Protein AF-A0A7S4AZV9-F1 (afdb_monomer_lite)

Structure (mmCIF, N/CA/C/O backbone):
data_AF-A0A7S4AZV9-F1
#
_entry.id   AF-A0A7S4AZV9-F1
#
loop_
_atom_site.group_PDB
_atom_site.id
_atom_site.type_symbol
_atom_site.label_atom_id
_atom_site.label_alt_id
_atom_site.label_comp_id
_atom_site.label_asym_id
_atom_site.label_entity_id
_atom_site.label_seq_id
_atom_site.pdbx_PDB_ins_code
_atom_site.Cartn_x
_atom_site.Cartn_y
_atom_site.Cartn_z
_atom_site.occupancy
_atom_site.B_iso_or_equiv
_atom_site.auth_seq_id
_atom_site.auth_comp_id
_atom_site.auth_asym_id
_atom_site.auth_atom_id
_atom_site.pdbx_PDB_model_num
ATOM 1 N N . MET A 1 1 ? -35.534 11.916 10.649 1.00 35.06 1 MET A N 1
ATOM 2 C CA . MET A 1 1 ? -34.811 11.454 11.854 1.00 35.06 1 MET A CA 1
ATOM 3 C C . MET A 1 1 ? -33.369 11.163 11.466 1.00 35.06 1 MET A C 1
ATOM 5 O O . MET A 1 1 ? -33.134 10.220 10.727 1.00 35.06 1 MET A O 1
ATOM 9 N N . ARG A 1 2 ? -32.420 12.017 11.867 1.00 33.84 2 ARG A N 1
ATOM 10 C CA . ARG A 1 2 ? -30.982 11.768 11.693 1.00 33.84 2 ARG A CA 1
ATOM 11 C C . ARG A 1 2 ? -30.466 11.179 13.001 1.00 33.84 2 ARG A C 1
ATOM 13 O O . ARG A 1 2 ? -30.483 11.853 14.025 1.00 33.84 2 ARG A O 1
ATOM 20 N N . ILE A 1 3 ? -30.095 9.908 12.959 1.00 38.94 3 ILE A N 1
ATOM 21 C CA . ILE A 1 3 ? -29.441 9.186 14.050 1.00 38.94 3 ILE A CA 1
ATOM 22 C C . ILE A 1 3 ? -28.086 9.856 14.299 1.00 38.94 3 ILE A C 1
ATOM 24 O O . ILE A 1 3 ? -27.176 9.764 13.479 1.00 38.94 3 ILE A O 1
ATOM 28 N N . PHE A 1 4 ? -27.981 10.596 15.403 1.00 36.72 4 PHE A N 1
ATOM 29 C CA . PHE A 1 4 ? -26.709 11.096 15.911 1.00 36.72 4 PHE A CA 1
ATOM 30 C C . PHE A 1 4 ? -25.884 9.890 16.368 1.00 36.72 4 PHE A C 1
ATOM 32 O O . PHE A 1 4 ? -26.114 9.347 17.446 1.00 36.72 4 PHE A O 1
ATOM 39 N N . GLY A 1 5 ? -24.940 9.462 15.529 1.00 39.56 5 GLY A N 1
ATOM 40 C CA . GLY A 1 5 ? -23.873 8.559 15.941 1.00 39.56 5 GLY A CA 1
ATOM 41 C C . GLY A 1 5 ? -23.083 9.209 17.074 1.00 39.56 5 GLY A C 1
ATOM 42 O O . GLY A 1 5 ? -22.584 10.328 16.938 1.00 39.56 5 GLY A O 1
ATOM 43 N N . SER A 1 6 ? -23.044 8.530 18.215 1.00 42.12 6 SER A N 1
ATOM 44 C CA . SER A 1 6 ? -22.324 8.913 19.424 1.00 42.12 6 SER A CA 1
ATOM 45 C C . SER A 1 6 ? -20.913 9.411 19.099 1.00 42.12 6 SER A C 1
ATOM 47 O O . SER A 1 6 ? -20.117 8.678 18.519 1.00 42.12 6 SER A O 1
ATOM 49 N N . ARG A 1 7 ? -20.588 10.654 19.485 1.00 50.16 7 ARG A N 1
ATOM 50 C CA . ARG A 1 7 ? -19.220 11.188 19.382 1.00 50.16 7 ARG A CA 1
ATOM 51 C C . ARG A 1 7 ? -18.263 10.257 20.146 1.00 50.16 7 ARG A C 1
ATOM 53 O O . ARG A 1 7 ? -18.484 10.052 21.344 1.00 50.16 7 ARG A O 1
ATOM 60 N N . PRO A 1 8 ? -17.214 9.707 19.511 1.00 48.25 8 PRO A N 1
ATOM 61 C CA . PRO A 1 8 ? -16.267 8.851 20.207 1.00 48.25 8 PRO A CA 1
ATOM 62 C C . PRO A 1 8 ? -15.497 9.678 21.244 1.00 48.25 8 PRO A C 1
ATOM 64 O O . PRO A 1 8 ? -15.148 10.837 21.003 1.00 48.25 8 PRO A O 1
ATOM 67 N N . ARG A 1 9 ? -15.251 9.093 22.424 1.00 50.94 9 ARG A N 1
ATOM 68 C CA . ARG A 1 9 ? -14.457 9.703 23.505 1.00 50.94 9 ARG A CA 1
ATOM 69 C C . ARG A 1 9 ? -12.974 9.733 23.108 1.00 50.94 9 ARG A C 1
ATOM 71 O O . ARG A 1 9 ? -12.190 8.907 23.561 1.00 50.94 9 ARG A O 1
ATOM 78 N N . GLY A 1 10 ? -12.603 10.667 22.238 1.00 49.78 10 GLY A N 1
ATOM 79 C CA . GLY A 1 10 ? -11.219 11.069 21.989 1.00 49.78 10 GLY A CA 1
ATOM 80 C C . GLY A 1 10 ? -10.798 12.197 22.934 1.00 49.78 10 GLY A C 1
ATOM 81 O O . GLY A 1 10 ? -11.645 12.925 23.453 1.00 49.78 10 GLY A O 1
ATOM 82 N N . VAL A 1 11 ? -9.490 12.341 23.163 1.00 52.97 11 VAL A N 1
ATOM 83 C CA . VAL A 1 11 ? -8.903 13.517 23.833 1.00 52.97 11 VAL A CA 1
ATOM 84 C C . VAL A 1 11 ? -9.510 14.814 23.258 1.00 52.97 11 VAL A C 1
ATOM 86 O O . VAL A 1 11 ? -9.583 14.936 22.031 1.00 52.97 11 VAL A O 1
ATOM 89 N N . PRO A 1 12 ? -9.974 15.765 24.098 1.00 48.34 12 PRO A N 1
ATOM 90 C CA . PRO A 1 12 ? -10.678 16.955 23.622 1.00 48.34 12 PRO A CA 1
ATOM 91 C C . PRO A 1 12 ? -9.850 17.713 22.575 1.00 48.34 12 PRO A C 1
ATOM 93 O O . PRO A 1 12 ? -8.721 18.107 22.847 1.00 48.34 12 PRO A O 1
ATOM 96 N N . GLY A 1 13 ? -10.410 17.903 21.376 1.00 63.25 13 GLY A N 1
ATOM 97 C CA . GLY A 1 13 ? -9.804 18.698 20.299 1.00 63.25 13 GLY A CA 1
ATOM 98 C C . GLY A 1 13 ? -9.038 17.922 19.220 1.00 63.25 13 GLY A C 1
ATOM 99 O O . GLY A 1 13 ? -8.699 18.521 18.204 1.00 63.25 13 GLY A O 1
ATOM 100 N N . VAL A 1 14 ? -8.806 16.612 19.371 1.00 68.81 14 VAL A N 1
ATOM 101 C CA . VAL A 1 14 ? -8.100 15.812 18.351 1.00 68.81 14 VAL A CA 1
ATOM 102 C C . VAL A 1 14 ? -9.102 15.012 17.502 1.00 68.81 14 VAL A C 1
ATOM 104 O O . VAL A 1 14 ? -9.877 14.236 18.066 1.00 68.81 14 VAL A O 1
ATOM 107 N N . PRO A 1 15 ? -9.101 15.143 16.160 1.00 77.88 15 PRO A N 1
ATOM 108 C CA . PRO A 1 15 ? -9.961 14.341 15.290 1.00 77.88 15 PRO A CA 1
ATOM 109 C C . PRO A 1 15 ? -9.707 12.838 15.472 1.00 77.88 15 PRO A C 1
ATOM 111 O O . PRO A 1 15 ? -8.556 12.410 15.550 1.00 77.88 15 PRO A O 1
ATOM 114 N N . ALA A 1 16 ? -10.759 12.012 15.475 1.00 83.31 16 ALA A N 1
ATOM 115 C CA . ALA A 1 16 ? -10.626 10.553 15.609 1.00 83.31 16 ALA A CA 1
ATOM 116 C C . ALA A 1 16 ? -9.698 9.941 14.538 1.00 83.31 16 ALA A C 1
ATOM 118 O O . ALA A 1 16 ? -8.915 9.039 14.833 1.00 83.31 16 ALA A O 1
ATOM 119 N N . GLY A 1 17 ? -9.708 10.499 13.324 1.00 84.75 17 GLY A N 1
ATOM 120 C CA . GLY A 1 17 ? -8.789 10.108 12.255 1.00 84.75 17 GLY A CA 1
ATOM 121 C C . GLY A 1 17 ? -7.312 10.399 12.560 1.00 84.75 17 GLY A C 1
ATOM 122 O O . GLY A 1 17 ? -6.449 9.595 12.225 1.00 84.75 17 GLY A O 1
ATOM 123 N N . HIS A 1 18 ? -7.004 11.466 13.305 1.00 88.50 18 HIS A N 1
ATOM 124 C CA . HIS A 1 18 ? -5.636 11.753 13.752 1.00 88.50 18 HIS A CA 1
ATOM 125 C C . HIS A 1 18 ? -5.142 10.726 14.789 1.00 88.50 18 HIS A C 1
ATOM 127 O O . HIS A 1 18 ? -3.967 10.351 14.803 1.00 88.50 18 HIS A O 1
ATOM 133 N N . LEU A 1 19 ? -6.033 10.222 15.652 1.00 90.25 19 LEU A N 1
ATOM 134 C CA . LEU A 1 19 ? -5.708 9.134 16.584 1.00 90.25 19 LEU A CA 1
ATOM 135 C C . LEU A 1 19 ? -5.442 7.822 15.838 1.00 90.25 19 LEU A C 1
ATOM 137 O O . LEU A 1 19 ? -4.455 7.143 16.133 1.00 90.25 19 LEU A O 1
ATOM 141 N N . LEU A 1 20 ? -6.273 7.510 14.837 1.00 92.62 20 LEU A N 1
ATOM 142 C CA . LEU A 1 20 ? -6.084 6.361 13.955 1.00 92.62 20 LEU A CA 1
ATOM 143 C C . LEU A 1 20 ? -4.747 6.439 13.208 1.00 92.62 20 LEU A C 1
ATOM 145 O O . LEU A 1 20 ? -3.975 5.480 13.238 1.00 92.62 20 LEU A O 1
ATOM 149 N N . TYR A 1 21 ? -4.431 7.596 12.623 1.00 92.56 21 TYR A N 1
ATOM 150 C CA . TYR A 1 21 ? -3.158 7.851 11.951 1.00 92.56 21 TYR A CA 1
ATOM 151 C C . TYR A 1 21 ? -1.962 7.609 12.879 1.00 92.56 21 TYR A C 1
ATOM 153 O O . TYR A 1 21 ? -1.040 6.877 12.528 1.00 92.56 21 TYR A O 1
ATOM 161 N N . ASN A 1 22 ? -1.984 8.155 14.098 1.00 92.31 22 ASN A N 1
ATOM 162 C CA . ASN A 1 22 ? -0.895 7.972 15.061 1.00 92.31 22 ASN A CA 1
ATOM 163 C C . ASN A 1 22 ? -0.749 6.520 15.541 1.00 92.31 22 ASN A C 1
ATOM 165 O O . ASN A 1 22 ? 0.365 6.065 15.812 1.00 92.31 22 ASN A O 1
ATOM 169 N N . ALA A 1 23 ? -1.855 5.784 15.672 1.00 93.44 23 ALA A N 1
ATOM 170 C CA . ALA A 1 23 ? -1.816 4.361 15.997 1.00 93.44 23 ALA A CA 1
ATOM 171 C C . ALA A 1 23 ? -1.228 3.539 14.844 1.00 93.44 23 ALA A C 1
ATOM 173 O O . ALA A 1 23 ? -0.370 2.684 15.087 1.00 93.44 23 ALA A O 1
ATOM 174 N N . ALA A 1 24 ? -1.622 3.849 13.605 1.00 93.56 24 ALA A N 1
ATOM 175 C CA . ALA A 1 24 ? -1.088 3.223 12.402 1.00 93.56 24 ALA A CA 1
ATOM 176 C C . ALA A 1 24 ? 0.409 3.516 12.228 1.00 93.56 24 ALA A C 1
ATOM 178 O O . ALA A 1 24 ? 1.204 2.604 12.009 1.00 93.56 24 ALA A O 1
ATOM 179 N N . ALA A 1 25 ? 0.823 4.764 12.463 1.00 93.12 25 ALA A N 1
ATOM 180 C CA . ALA A 1 25 ? 2.220 5.183 12.440 1.00 93.12 25 ALA A CA 1
ATOM 181 C C . ALA A 1 25 ? 3.092 4.445 13.471 1.00 93.12 25 ALA A C 1
ATOM 183 O O . ALA A 1 25 ? 4.296 4.307 13.284 1.00 93.12 25 ALA A O 1
ATOM 184 N N . ARG A 1 26 ? 2.504 3.953 14.563 1.00 92.81 26 ARG A N 1
ATOM 185 C CA . ARG A 1 26 ? 3.214 3.189 15.600 1.00 92.81 26 ARG A CA 1
ATOM 186 C C . ARG A 1 26 ? 3.064 1.673 15.451 1.00 92.81 26 ARG A C 1
ATOM 188 O O . ARG A 1 26 ? 3.511 0.955 16.341 1.00 92.81 26 ARG A O 1
ATOM 195 N N . GLY A 1 27 ? 2.397 1.186 14.403 1.00 92.00 27 GLY A N 1
ATOM 196 C CA . GLY A 1 27 ? 2.146 -0.246 14.210 1.00 92.00 27 GLY A CA 1
ATOM 197 C C . GLY A 1 27 ? 1.219 -0.867 15.267 1.00 92.00 27 GLY A C 1
ATOM 198 O O . GLY A 1 27 ? 1.226 -2.080 15.469 1.00 92.00 27 GLY A O 1
ATOM 199 N N . ARG A 1 28 ? 0.431 -0.061 15.995 1.00 94.12 28 ARG A N 1
ATOM 200 C CA . ARG A 1 28 ? -0.384 -0.530 17.130 1.00 94.12 28 ARG A CA 1
ATOM 201 C C . ARG A 1 28 ? -1.726 -1.090 16.659 1.00 94.12 28 ARG A C 1
ATOM 203 O O . ARG A 1 28 ? -2.760 -0.450 16.838 1.00 94.12 28 ARG A O 1
ATOM 210 N N . ALA A 1 29 ? -1.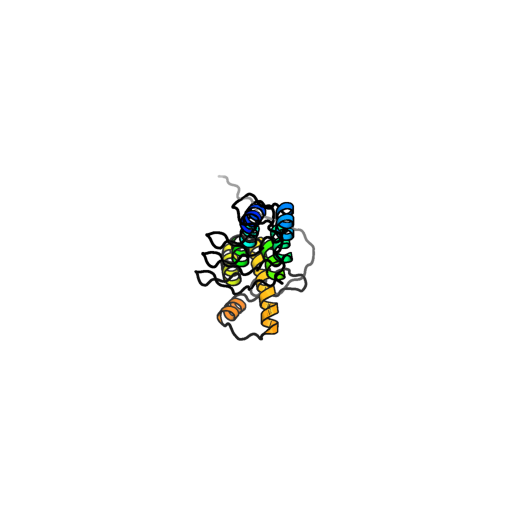708 -2.303 16.110 1.00 93.31 29 ALA A N 1
ATOM 211 C CA . ALA A 1 29 ? -2.880 -2.994 15.559 1.00 93.31 29 ALA A CA 1
ATOM 212 C C . ALA A 1 29 ? -4.114 -2.982 16.489 1.00 93.31 29 ALA A C 1
ATOM 214 O O . ALA A 1 29 ? -5.209 -2.644 16.051 1.00 93.31 29 ALA A O 1
ATOM 215 N N . ALA A 1 30 ? -3.942 -3.242 17.792 1.00 93.50 30 ALA A N 1
ATOM 216 C CA . ALA A 1 30 ? -5.052 -3.218 18.752 1.00 93.50 30 ALA A CA 1
ATOM 217 C C . ALA A 1 30 ? -5.707 -1.826 18.896 1.00 93.50 30 ALA A C 1
ATOM 219 O O . ALA A 1 30 ? -6.929 -1.716 19.006 1.00 93.50 30 ALA A O 1
ATOM 220 N N . GLN A 1 31 ? -4.908 -0.751 18.866 1.00 93.06 31 GLN A N 1
ATOM 221 C CA . GLN A 1 31 ? -5.427 0.622 18.928 1.00 93.06 31 GLN A CA 1
ATOM 222 C C . GLN A 1 31 ? -6.117 1.003 17.619 1.00 93.06 31 GLN A C 1
ATOM 224 O O . GLN A 1 31 ? -7.187 1.599 17.655 1.00 93.06 31 GLN A O 1
ATOM 229 N N . VAL A 1 32 ? -5.546 0.599 16.481 1.00 93.44 32 VAL A N 1
ATOM 230 C CA . VAL A 1 32 ? -6.151 0.775 15.154 1.00 93.44 32 VAL A CA 1
ATOM 231 C C . VAL A 1 32 ? -7.531 0.119 15.104 1.00 93.44 32 VAL A C 1
ATOM 233 O O . VAL A 1 32 ? -8.508 0.804 14.818 1.00 93.44 32 VAL A O 1
ATOM 236 N N . ALA A 1 33 ? -7.639 -1.157 15.488 1.00 92.94 33 ALA A N 1
ATOM 237 C CA . ALA A 1 33 ? -8.913 -1.874 15.540 1.00 92.94 33 ALA A CA 1
ATOM 238 C C . ALA A 1 33 ? -9.931 -1.188 16.467 1.00 92.94 33 ALA A C 1
ATOM 240 O O . ALA A 1 33 ? -11.097 -1.031 16.112 1.00 92.94 33 ALA A O 1
ATOM 241 N N . THR A 1 34 ? -9.479 -0.714 17.632 1.00 93.38 34 THR A N 1
ATOM 242 C CA . THR A 1 34 ? -10.336 0.011 18.580 1.00 93.38 34 THR A CA 1
ATOM 243 C C . THR A 1 34 ? -10.870 1.314 17.981 1.00 93.38 34 THR A C 1
ATOM 245 O O . THR A 1 34 ? -12.055 1.606 18.115 1.00 93.38 34 THR A O 1
ATOM 248 N N . TYR A 1 35 ? -10.024 2.106 17.317 1.00 92.19 35 TYR A N 1
ATOM 249 C CA . TYR A 1 35 ? -10.441 3.379 16.727 1.00 92.19 35 TYR A CA 1
ATOM 250 C C . TYR A 1 35 ? -11.358 3.185 15.517 1.00 92.19 35 TYR A C 1
ATOM 252 O O . TYR A 1 35 ? -12.347 3.906 15.399 1.00 92.19 35 TYR A O 1
ATOM 260 N N . LEU A 1 36 ? -11.100 2.180 14.678 1.00 92.06 36 LEU A N 1
ATOM 261 C CA . LEU A 1 36 ? -11.994 1.807 13.576 1.00 92.06 36 LEU A CA 1
ATOM 262 C C . LEU A 1 36 ? -13.371 1.371 14.099 1.00 92.06 36 LEU A C 1
ATOM 264 O O . LEU A 1 36 ? -14.390 1.876 13.637 1.00 92.06 36 LEU A O 1
ATOM 268 N N . ALA A 1 37 ? -13.415 0.538 15.146 1.00 91.44 37 ALA A N 1
ATOM 269 C CA . ALA A 1 37 ? -14.667 0.133 15.794 1.00 91.44 37 ALA A CA 1
ATOM 270 C C . ALA A 1 37 ? -15.431 1.310 16.435 1.00 91.44 37 ALA A C 1
ATOM 272 O O . ALA A 1 37 ? -16.650 1.262 16.581 1.00 91.44 37 ALA A O 1
ATOM 273 N N . GLN A 1 38 ? -14.727 2.382 16.806 1.00 90.12 38 GLN A N 1
ATOM 274 C CA . GLN A 1 38 ? -15.317 3.628 17.307 1.00 90.12 38 GLN A CA 1
ATOM 275 C C . GLN A 1 38 ? -15.786 4.578 16.190 1.00 90.12 38 GLN A C 1
ATOM 277 O O . GLN A 1 38 ? -16.233 5.687 16.488 1.00 90.12 38 GLN A O 1
ATOM 282 N N . GLY A 1 39 ? -15.695 4.168 14.921 1.00 87.69 39 GLY A N 1
ATOM 283 C CA . GLY A 1 39 ? -16.107 4.968 13.770 1.00 87.69 39 GLY A CA 1
ATOM 284 C C . GLY A 1 39 ? -15.074 6.007 13.334 1.00 87.69 39 GLY A C 1
ATOM 285 O O . GLY A 1 39 ? -15.447 7.022 12.746 1.00 87.69 39 GLY A O 1
ATOM 286 N N . ALA A 1 40 ? -13.787 5.806 13.642 1.00 91.31 40 ALA A N 1
ATOM 287 C CA . ALA A 1 40 ? -12.735 6.608 13.028 1.00 91.31 40 ALA A CA 1
ATOM 288 C C . ALA A 1 40 ? -12.713 6.361 11.516 1.00 91.31 40 ALA A C 1
ATOM 290 O O . ALA A 1 40 ? -12.746 5.217 11.072 1.00 91.31 40 ALA A O 1
ATOM 291 N N . ASP A 1 41 ? -12.630 7.440 10.743 1.00 91.31 41 ASP A N 1
ATOM 292 C CA . ASP A 1 41 ? -12.553 7.369 9.289 1.00 91.31 41 ASP A CA 1
ATOM 293 C C . ASP A 1 41 ? -11.207 6.747 8.850 1.00 91.31 41 ASP A C 1
ATOM 295 O O . ASP A 1 41 ? -10.159 7.358 9.100 1.00 91.31 41 ASP A O 1
ATOM 299 N N . PRO A 1 42 ? -11.202 5.559 8.209 1.00 92.50 42 PRO A N 1
ATOM 300 C CA . PRO A 1 42 ? -9.983 4.918 7.709 1.00 92.50 42 PRO A CA 1
ATOM 301 C C . PRO A 1 42 ? -9.287 5.728 6.606 1.00 92.50 42 PRO A C 1
ATOM 303 O O . PRO A 1 42 ? -8.081 5.570 6.402 1.00 92.50 42 PRO A O 1
ATOM 306 N N . ASN A 1 43 ? -10.028 6.622 5.946 1.00 93.75 43 ASN A N 1
ATOM 307 C CA . ASN A 1 43 ? -9.583 7.456 4.833 1.00 93.75 43 ASN A CA 1
ATOM 308 C C . ASN A 1 43 ? -9.197 8.873 5.263 1.00 93.75 43 ASN A C 1
ATOM 310 O O . ASN A 1 43 ? -8.914 9.720 4.415 1.00 93.75 43 ASN A O 1
ATOM 314 N N . TRP A 1 44 ? -9.148 9.135 6.573 1.00 93.38 44 TRP A N 1
ATOM 315 C CA . TRP A 1 44 ? -8.698 10.417 7.098 1.00 93.38 44 TRP A CA 1
ATOM 316 C C . TRP A 1 44 ? -7.310 10.777 6.558 1.00 93.38 44 TRP A C 1
ATOM 318 O O . TRP A 1 44 ? -6.451 9.914 6.398 1.00 93.38 44 TRP A O 1
ATOM 328 N N . GLN A 1 45 ? -7.067 12.060 6.318 1.00 91.38 45 GLN A N 1
ATOM 329 C CA . GLN A 1 45 ? -5.794 12.552 5.808 1.00 91.38 45 GLN A CA 1
ATOM 330 C C . GLN A 1 45 ? -5.220 13.630 6.725 1.00 91.38 45 GLN A C 1
ATOM 332 O O . GLN A 1 45 ? -5.953 14.493 7.212 1.00 91.38 45 GLN A O 1
ATOM 337 N N . ASP A 1 46 ? -3.902 13.592 6.929 1.00 88.38 46 ASP A N 1
ATOM 338 C CA . ASP A 1 46 ? -3.177 14.684 7.582 1.00 88.38 46 ASP A CA 1
ATOM 339 C C . ASP A 1 46 ? -2.981 15.893 6.644 1.00 88.38 46 ASP A C 1
ATOM 341 O O . ASP A 1 46 ? -3.407 15.905 5.486 1.00 88.38 46 ASP A O 1
ATOM 345 N N . GLU A 1 47 ? -2.299 16.927 7.137 1.00 88.19 47 GLU A N 1
ATOM 346 C CA . GLU A 1 47 ? -1.974 18.146 6.379 1.00 88.19 47 GLU A CA 1
ATOM 347 C C . GLU A 1 47 ? -1.135 17.869 5.113 1.00 88.19 47 GLU A C 1
ATOM 349 O O . GLU A 1 47 ? -1.114 18.675 4.183 1.00 88.19 47 GLU A O 1
ATOM 354 N N . PHE A 1 48 ? -0.482 16.704 5.038 1.00 86.56 48 PHE A N 1
ATOM 355 C CA . PHE A 1 48 ? 0.311 16.238 3.899 1.00 86.56 48 PHE A CA 1
ATOM 356 C C . PHE A 1 48 ? -0.439 15.224 3.022 1.00 86.56 48 PHE A C 1
ATOM 358 O O . PHE A 1 48 ? 0.170 14.556 2.172 1.00 86.56 48 PHE A O 1
ATOM 365 N N . LYS A 1 49 ? -1.764 15.123 3.191 1.00 91.50 49 LYS A N 1
ATOM 366 C CA . LYS A 1 49 ? -2.636 14.166 2.501 1.00 91.50 49 LYS A CA 1
ATOM 367 C C . LYS A 1 49 ? -2.260 12.700 2.752 1.00 91.50 49 LYS A C 1
ATOM 369 O O . LYS A 1 49 ? -2.578 11.828 1.944 1.00 91.50 49 LYS A O 1
ATOM 374 N N . LEU A 1 50 ? -1.558 12.403 3.844 1.00 91.56 50 LEU A N 1
ATOM 375 C CA . LEU A 1 50 ? -1.164 11.040 4.184 1.00 91.56 50 LEU A CA 1
ATOM 376 C C . LEU A 1 50 ? -2.297 10.360 4.947 1.00 91.56 50 LEU A C 1
ATOM 378 O O . LEU A 1 50 ? -2.736 10.851 5.987 1.00 91.56 50 LEU A O 1
ATOM 382 N N . SER A 1 51 ? -2.743 9.213 4.439 1.00 94.44 51 SER A 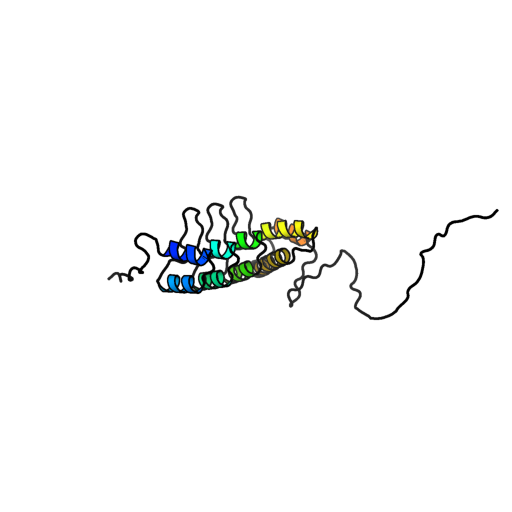N 1
ATOM 383 C CA . SER A 1 51 ? -3.736 8.380 5.114 1.00 94.44 51 SER A CA 1
ATOM 384 C C . SER A 1 51 ? -3.101 7.463 6.170 1.00 94.44 51 SER A C 1
ATOM 386 O O . SER A 1 51 ? -1.901 7.163 6.093 1.00 94.44 51 SER A O 1
ATOM 388 N N . PRO A 1 52 ? -3.891 6.953 7.138 1.00 95.00 52 PRO A N 1
ATOM 389 C CA . PRO A 1 52 ? -3.484 5.863 8.018 1.00 95.00 52 PRO A CA 1
ATOM 390 C C . PRO A 1 52 ? -2.883 4.676 7.254 1.00 95.00 52 PRO A C 1
ATOM 392 O O . PRO A 1 52 ? -1.887 4.098 7.691 1.00 95.00 52 PRO A O 1
ATOM 395 N N . LEU A 1 53 ? -3.438 4.348 6.082 1.00 96.44 53 LEU A N 1
ATOM 396 C CA . LEU A 1 53 ? -2.926 3.279 5.227 1.00 96.44 53 LEU A CA 1
ATOM 397 C C . LEU A 1 53 ? -1.542 3.622 4.665 1.00 96.44 53 LEU A C 1
ATOM 399 O O . LEU A 1 53 ? -0.623 2.808 4.750 1.00 96.44 53 LEU A O 1
ATOM 403 N N . TYR A 1 54 ? -1.357 4.846 4.163 1.00 95.75 54 TYR A N 1
ATOM 404 C CA . TYR A 1 54 ? -0.066 5.303 3.648 1.00 95.75 54 TYR A CA 1
ATOM 405 C C . TYR A 1 54 ? 1.035 5.214 4.714 1.00 95.75 54 TYR A C 1
ATOM 407 O O . TYR A 1 54 ? 2.135 4.728 4.441 1.00 95.75 54 TYR A O 1
ATOM 415 N N . ILE A 1 55 ? 0.756 5.667 5.943 1.00 95.06 55 ILE A N 1
ATOM 416 C CA . ILE A 1 55 ? 1.754 5.641 7.020 1.00 95.06 55 ILE A CA 1
ATOM 417 C C . ILE A 1 55 ? 2.024 4.217 7.530 1.00 95.06 55 ILE A C 1
ATOM 419 O O . ILE A 1 55 ? 3.170 3.899 7.850 1.00 95.06 55 ILE A O 1
ATOM 423 N N . ALA A 1 56 ? 1.017 3.336 7.534 1.00 95.44 56 ALA A N 1
ATOM 424 C CA . ALA A 1 56 ? 1.191 1.921 7.863 1.00 95.44 56 ALA A CA 1
ATOM 425 C C . ALA A 1 56 ? 2.121 1.212 6.866 1.00 95.44 56 ALA A C 1
ATOM 427 O O . ALA A 1 56 ? 3.047 0.513 7.286 1.00 95.44 56 ALA A O 1
ATOM 428 N N . VAL A 1 57 ? 1.933 1.462 5.562 1.00 95.94 57 VAL A N 1
ATOM 429 C CA . VAL A 1 57 ? 2.819 0.957 4.500 1.00 95.94 57 VAL A CA 1
ATOM 430 C C . VAL A 1 57 ? 4.225 1.531 4.653 1.00 95.94 57 VAL A C 1
ATOM 432 O O . VAL A 1 57 ? 5.195 0.779 4.635 1.00 95.94 57 VAL A O 1
ATOM 435 N N . LYS A 1 58 ? 4.363 2.843 4.905 1.00 94.75 58 LYS A N 1
ATOM 436 C CA . LYS A 1 58 ? 5.674 3.487 5.119 1.00 94.75 58 LYS A CA 1
ATOM 437 C C . LYS A 1 58 ? 6.495 2.797 6.210 1.00 94.75 58 LYS A C 1
ATOM 439 O O . LYS A 1 58 ? 7.719 2.719 6.092 1.00 94.75 58 LYS A O 1
ATOM 444 N N . ASN A 1 59 ? 5.816 2.329 7.254 1.00 93.62 59 ASN A N 1
ATOM 445 C CA . ASN A 1 59 ? 6.410 1.675 8.414 1.00 93.62 59 ASN A CA 1
ATOM 446 C C . ASN A 1 59 ? 6.417 0.143 8.309 1.00 93.62 59 ASN A C 1
ATOM 448 O O . ASN A 1 59 ? 6.708 -0.519 9.304 1.00 93.62 59 ASN A O 1
ATOM 452 N N . LYS A 1 60 ? 6.095 -0.422 7.135 1.00 92.75 60 LYS A N 1
ATOM 453 C CA . LYS A 1 60 ? 6.083 -1.870 6.859 1.00 92.75 60 LYS A CA 1
ATOM 454 C C . LYS A 1 60 ? 5.264 -2.675 7.874 1.00 92.75 60 LYS A C 1
ATOM 456 O O . LYS A 1 60 ? 5.620 -3.787 8.253 1.00 92.75 60 LYS A O 1
ATOM 461 N N . SER A 1 61 ? 4.180 -2.081 8.371 1.00 93.06 61 SER A N 1
ATOM 462 C CA . SER A 1 61 ? 3.310 -2.691 9.379 1.00 93.06 61 SER A CA 1
ATOM 463 C C . SER A 1 61 ? 2.185 -3.473 8.698 1.00 93.06 61 SER A C 1
ATOM 465 O O . SER A 1 61 ? 1.042 -3.021 8.698 1.00 93.06 61 SER A O 1
ATOM 467 N N . SER A 1 62 ? 2.501 -4.638 8.124 1.00 92.31 62 SER A N 1
ATOM 468 C CA . SER A 1 62 ? 1.562 -5.477 7.351 1.00 92.31 62 SER A CA 1
ATOM 469 C C . SER A 1 62 ? 0.250 -5.764 8.090 1.00 92.31 62 SER A C 1
ATOM 471 O O . SER A 1 62 ? -0.819 -5.561 7.527 1.00 92.31 62 SER A O 1
ATOM 473 N N . ASN A 1 63 ? 0.312 -6.099 9.383 1.00 94.38 63 ASN A N 1
ATOM 474 C CA . ASN A 1 63 ? -0.882 -6.338 10.208 1.00 94.38 63 ASN A CA 1
ATOM 475 C C . ASN A 1 63 ? -1.818 -5.116 10.268 1.00 94.38 63 ASN A C 1
ATOM 477 O O . ASN A 1 63 ? -3.035 -5.247 10.337 1.00 94.38 63 ASN A O 1
ATOM 48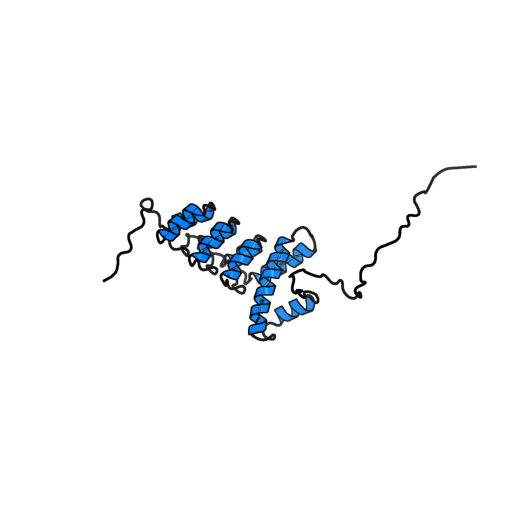1 N N . VAL A 1 64 ? -1.254 -3.904 10.280 1.00 95.69 64 VAL A N 1
ATOM 482 C CA . VAL A 1 64 ? -2.042 -2.663 10.288 1.00 95.69 64 VAL A CA 1
ATOM 483 C C . VAL A 1 64 ? -2.588 -2.361 8.896 1.00 95.69 64 VAL A C 1
ATOM 485 O O . VAL A 1 64 ? -3.721 -1.904 8.788 1.00 95.69 64 VAL A O 1
ATOM 488 N N . VAL A 1 65 ? -1.803 -2.623 7.848 1.00 95.81 65 VAL A N 1
ATOM 489 C CA . VAL A 1 65 ? -2.238 -2.491 6.450 1.00 95.81 65 VAL A CA 1
ATOM 490 C C . VAL A 1 65 ? -3.458 -3.379 6.202 1.00 95.81 65 VAL A C 1
ATOM 492 O O . VAL A 1 65 ? -4.490 -2.878 5.768 1.00 95.81 65 VAL A O 1
ATOM 495 N N . GLU A 1 66 ? -3.379 -4.657 6.567 1.00 95.06 66 GLU A N 1
ATOM 496 C CA . GLU A 1 66 ? -4.481 -5.615 6.439 1.00 95.06 66 GLU A CA 1
ATOM 497 C C . GLU A 1 66 ? -5.731 -5.170 7.215 1.00 95.06 66 GLU A C 1
ATOM 499 O O . GLU A 1 66 ? -6.835 -5.171 6.667 1.00 95.06 66 GLU A O 1
ATOM 504 N N . LEU A 1 67 ? -5.565 -4.718 8.465 1.00 94.50 67 LEU A N 1
ATOM 505 C CA . LEU A 1 67 ? -6.674 -4.211 9.278 1.00 94.50 67 LEU A CA 1
ATOM 506 C C . LEU A 1 67 ? -7.353 -2.994 8.650 1.00 94.50 67 LEU A C 1
ATOM 508 O O . LEU A 1 67 ? -8.580 -2.926 8.636 1.00 94.50 67 LEU A O 1
ATOM 512 N N . LEU A 1 68 ? -6.582 -2.029 8.148 1.00 95.00 68 LEU A N 1
ATOM 513 C CA . LEU A 1 68 ? -7.130 -0.823 7.530 1.00 95.00 68 LEU A CA 1
ATOM 514 C C . LEU A 1 68 ? -7.891 -1.158 6.244 1.00 95.00 68 LEU A C 1
ATOM 516 O O . LEU A 1 68 ? -9.026 -0.714 6.086 1.00 95.00 68 LEU A O 1
ATOM 520 N N . LEU A 1 69 ? -7.311 -1.987 5.372 1.00 94.88 69 LEU A N 1
ATOM 521 C CA . LEU A 1 69 ? -7.952 -2.423 4.126 1.00 94.88 69 LEU A CA 1
ATOM 522 C C . LEU A 1 69 ? -9.250 -3.195 4.398 1.00 94.88 69 LEU A C 1
ATOM 524 O O . LEU A 1 69 ? -10.282 -2.902 3.801 1.00 94.88 69 LEU A O 1
ATOM 528 N N . SER A 1 70 ? -9.239 -4.098 5.383 1.00 94.12 70 SER A N 1
ATOM 529 C CA . SER A 1 70 ? -10.429 -4.862 5.793 1.00 94.12 70 SER A CA 1
ATOM 530 C C . SER A 1 70 ? -11.552 -3.987 6.365 1.00 94.12 70 SER A C 1
ATOM 532 O O . SER A 1 70 ? -12.704 -4.409 6.404 1.00 94.12 70 SER A O 1
ATOM 534 N N . ASN A 1 71 ? -11.232 -2.769 6.813 1.00 93.88 71 ASN A N 1
ATOM 535 C CA . ASN A 1 71 ? -12.193 -1.796 7.339 1.00 93.88 71 ASN A CA 1
ATOM 536 C C . ASN A 1 71 ? -12.526 -0.683 6.327 1.00 93.88 71 ASN A C 1
ATOM 538 O O . ASN A 1 71 ? -13.020 0.372 6.721 1.00 93.88 71 ASN A O 1
ATOM 542 N N . GLY A 1 72 ? -12.280 -0.904 5.031 1.00 91.00 72 GLY A N 1
ATOM 543 C CA . GLY A 1 72 ? -12.688 0.019 3.969 1.00 91.00 72 GLY A CA 1
ATOM 544 C C . GLY A 1 72 ? -11.749 1.209 3.761 1.00 91.00 72 GLY A C 1
ATOM 545 O O . GLY A 1 72 ? -12.190 2.251 3.272 1.00 91.00 72 GLY A O 1
ATOM 546 N N . ALA A 1 73 ? -10.472 1.081 4.137 1.00 94.38 73 ALA A N 1
ATOM 547 C CA . ALA A 1 73 ? -9.461 2.032 3.694 1.00 94.38 73 ALA A CA 1
ATOM 548 C C . ALA A 1 73 ? -9.300 1.954 2.169 1.00 94.38 73 ALA A C 1
ATOM 550 O O . ALA A 1 73 ? -9.066 0.879 1.621 1.00 94.38 73 ALA A O 1
ATOM 551 N N . ASP A 1 74 ? -9.388 3.100 1.507 1.00 94.38 74 ASP A N 1
ATOM 552 C CA . ASP A 1 74 ? -9.168 3.255 0.077 1.00 94.38 74 ASP A CA 1
ATOM 553 C C . ASP A 1 74 ? -7.657 3.130 -0.223 1.00 94.38 74 ASP A C 1
ATOM 555 O O . ASP A 1 74 ? -6.848 3.935 0.271 1.00 94.38 74 ASP A O 1
ATOM 559 N N . PRO A 1 75 ? -7.243 2.108 -1.001 1.00 93.75 75 PRO A N 1
ATOM 560 C CA . PRO A 1 75 ? -5.842 1.859 -1.313 1.00 93.75 75 PRO A CA 1
ATOM 561 C C . PRO A 1 75 ? -5.232 2.867 -2.294 1.00 93.75 75 PRO A C 1
ATOM 563 O O . PRO A 1 75 ? -4.004 2.907 -2.420 1.00 93.75 75 PRO A O 1
ATOM 566 N N . ASP A 1 76 ? -6.047 3.696 -2.946 1.00 92.69 76 ASP A N 1
ATOM 567 C CA . ASP A 1 76 ? -5.631 4.640 -3.982 1.00 92.69 76 ASP A CA 1
ATOM 568 C C . ASP A 1 76 ? -5.497 6.084 -3.479 1.00 92.69 76 ASP A C 1
ATOM 570 O O . ASP A 1 76 ? -5.146 6.989 -4.245 1.00 92.69 76 ASP A O 1
ATOM 574 N N . ILE A 1 77 ? -5.680 6.322 -2.172 1.00 92.19 77 ILE A N 1
ATOM 575 C CA . ILE A 1 77 ? -5.503 7.654 -1.584 1.00 92.19 77 ILE A CA 1
ATOM 576 C C . ILE A 1 77 ? -4.093 8.185 -1.853 1.00 92.19 77 ILE A C 1
ATOM 578 O O . ILE A 1 77 ? -3.074 7.631 -1.434 1.00 92.19 77 ILE A O 1
ATOM 582 N N . LYS A 1 78 ? -4.042 9.341 -2.512 1.00 91.69 78 LYS A N 1
ATOM 583 C CA . LYS A 1 78 ? -2.800 10.010 -2.891 1.00 91.69 78 LYS A CA 1
ATOM 584 C C . LYS A 1 78 ? -2.305 10.962 -1.804 1.00 91.69 78 LYS A C 1
ATOM 586 O O . LYS A 1 78 ? -3.046 11.811 -1.312 1.00 91.69 78 LYS A O 1
ATOM 591 N N . SER A 1 79 ? -1.006 10.884 -1.522 1.00 91.31 79 SER A N 1
ATOM 592 C CA . SER A 1 79 ? -0.263 11.912 -0.777 1.00 91.31 79 SER A CA 1
ATOM 593 C C . SER A 1 79 ? -0.131 13.225 -1.566 1.00 91.31 79 SER A C 1
ATOM 595 O O . SER A 1 79 ? -0.431 13.278 -2.758 1.00 91.31 79 SER A O 1
ATOM 597 N N . VAL A 1 80 ? 0.413 14.283 -0.948 1.00 88.56 80 VAL A N 1
ATOM 598 C CA . VAL A 1 80 ? 0.743 15.554 -1.639 1.00 88.56 80 VAL A CA 1
ATOM 599 C C . VAL A 1 80 ? 1.663 15.362 -2.854 1.00 88.56 80 VAL A C 1
ATOM 601 O O . VAL A 1 80 ? 1.597 16.132 -3.804 1.00 88.56 80 VAL A O 1
ATOM 604 N N . GLN A 1 81 ? 2.496 14.318 -2.870 1.00 84.88 81 GLN A N 1
ATOM 605 C CA . GLN A 1 81 ? 3.351 13.981 -4.019 1.00 84.88 81 GLN A CA 1
ATOM 606 C C . GLN A 1 81 ? 2.639 13.114 -5.071 1.00 84.88 81 GLN A C 1
ATOM 608 O O . GLN A 1 81 ? 3.304 12.505 -5.916 1.00 84.88 81 GLN A O 1
ATOM 613 N N . GLU A 1 82 ? 1.318 12.988 -4.974 1.00 89.06 82 GLU A N 1
ATOM 614 C CA . GLU A 1 82 ? 0.475 12.090 -5.766 1.00 89.06 82 GLU A CA 1
ATOM 615 C C . GLU A 1 82 ? 0.890 10.614 -5.671 1.00 89.06 82 GLU A C 1
ATOM 617 O O . GLU A 1 82 ? 0.575 9.801 -6.534 1.00 89.06 82 GLU A O 1
ATOM 622 N N . LYS A 1 83 ? 1.628 10.240 -4.621 1.00 89.94 83 LYS A N 1
ATOM 623 C CA . LYS A 1 83 ? 2.011 8.845 -4.394 1.00 89.94 83 LYS A CA 1
ATOM 624 C C . LYS A 1 83 ? 0.884 8.117 -3.683 1.00 89.94 83 LYS A C 1
ATOM 626 O O . LYS A 1 83 ? 0.481 8.571 -2.609 1.00 89.94 83 LYS A O 1
ATOM 631 N N . THR A 1 84 ? 0.455 6.997 -4.252 1.00 93.69 84 THR A N 1
ATOM 632 C CA . THR A 1 84 ? -0.415 6.015 -3.600 1.00 93.69 84 THR A CA 1
ATOM 633 C C . THR A 1 84 ? 0.395 5.126 -2.644 1.00 93.69 84 THR A C 1
ATOM 635 O O . THR A 1 84 ? 1.621 5.005 -2.800 1.00 93.69 84 THR A O 1
ATOM 638 N N . PRO A 1 85 ? -0.255 4.475 -1.663 1.00 94.75 85 PRO A N 1
ATOM 639 C CA . PRO A 1 85 ? 0.343 3.417 -0.851 1.00 94.75 85 PRO A CA 1
ATOM 640 C C . PRO A 1 85 ? 1.070 2.353 -1.688 1.00 94.75 85 PRO A C 1
ATOM 642 O O . PRO A 1 85 ? 2.167 1.932 -1.320 1.00 94.75 85 PRO A O 1
ATOM 645 N N . LEU A 1 86 ? 0.530 1.983 -2.856 1.00 94.56 86 LEU A N 1
ATOM 646 C CA . LEU A 1 86 ? 1.141 0.989 -3.745 1.00 94.56 86 LEU A CA 1
ATOM 647 C C . LEU A 1 86 ? 2.482 1.465 -4.313 1.00 94.56 86 LEU A C 1
ATOM 649 O O . LEU A 1 86 ? 3.476 0.738 -4.272 1.00 94.56 86 LEU A O 1
ATOM 653 N N . ILE A 1 87 ? 2.546 2.715 -4.783 1.00 92.19 87 ILE A N 1
ATOM 654 C CA . ILE A 1 87 ? 3.799 3.324 -5.249 1.00 92.19 87 ILE A CA 1
ATOM 655 C C . ILE A 1 87 ? 4.848 3.321 -4.130 1.00 92.19 87 ILE A C 1
ATOM 657 O O . ILE A 1 87 ? 6.015 3.007 -4.381 1.00 92.19 87 ILE A O 1
ATOM 661 N N . LEU A 1 88 ? 4.445 3.644 -2.898 1.00 93.94 88 LEU A N 1
ATOM 662 C CA . LEU A 1 88 ? 5.344 3.648 -1.745 1.00 93.94 88 LEU A CA 1
ATOM 663 C C . LEU A 1 88 ? 5.888 2.246 -1.430 1.00 93.94 88 LEU A C 1
ATOM 665 O O . LEU A 1 88 ? 7.098 2.099 -1.248 1.00 93.94 88 LEU A O 1
ATOM 669 N N . ALA A 1 89 ? 5.028 1.224 -1.413 1.00 93.94 89 ALA A N 1
ATOM 670 C CA . ALA A 1 89 ? 5.428 -0.161 -1.158 1.00 93.94 89 ALA A CA 1
ATOM 671 C C . ALA A 1 89 ? 6.497 -0.635 -2.162 1.00 93.94 89 ALA A C 1
ATOM 673 O O . ALA A 1 89 ? 7.526 -1.202 -1.784 1.00 93.94 89 ALA A O 1
ATOM 674 N N . VAL A 1 90 ? 6.327 -0.301 -3.444 1.00 91.38 90 VAL A N 1
ATOM 675 C CA . VAL A 1 90 ? 7.301 -0.617 -4.503 1.00 91.38 90 VAL A CA 1
ATOM 676 C C . VAL A 1 90 ? 8.607 0.157 -4.332 1.00 91.38 90 VAL A C 1
ATOM 678 O O . VAL A 1 90 ? 9.697 -0.400 -4.503 1.00 91.38 90 VAL A O 1
ATOM 681 N N . GLU A 1 91 ? 8.540 1.445 -3.982 1.00 90.00 91 GLU A N 1
ATOM 682 C CA . GLU A 1 91 ? 9.735 2.252 -3.719 1.00 90.00 91 GLU A CA 1
ATOM 683 C C . GLU A 1 91 ? 10.572 1.670 -2.570 1.00 90.00 91 GLU A C 1
ATOM 685 O O . GLU A 1 91 ? 11.806 1.680 -2.655 1.00 90.00 91 GLU A O 1
ATOM 690 N N . GLN A 1 92 ? 9.908 1.120 -1.550 1.00 90.25 92 GLN A N 1
ATOM 691 C CA . GLN A 1 92 ? 10.515 0.478 -0.383 1.00 90.25 92 GLN A CA 1
ATOM 692 C C . GLN A 1 92 ? 10.899 -0.995 -0.592 1.00 90.25 92 GLN A C 1
ATOM 694 O O . GLN A 1 92 ? 11.519 -1.578 0.304 1.00 90.25 92 GLN A O 1
ATOM 699 N N . SER A 1 93 ? 10.575 -1.567 -1.761 1.00 89.69 93 SER A N 1
ATOM 700 C CA . SER A 1 93 ? 10.745 -2.996 -2.065 1.00 89.69 93 SER A CA 1
ATOM 701 C C . SER A 1 93 ? 10.083 -3.874 -0.998 1.00 89.69 93 SER A C 1
ATOM 703 O O . SER A 1 93 ? 10.724 -4.745 -0.422 1.00 89.69 93 SER A O 1
ATOM 705 N N . ASP A 1 94 ? 8.826 -3.573 -0.675 1.00 91.06 94 ASP A N 1
ATOM 706 C CA . ASP A 1 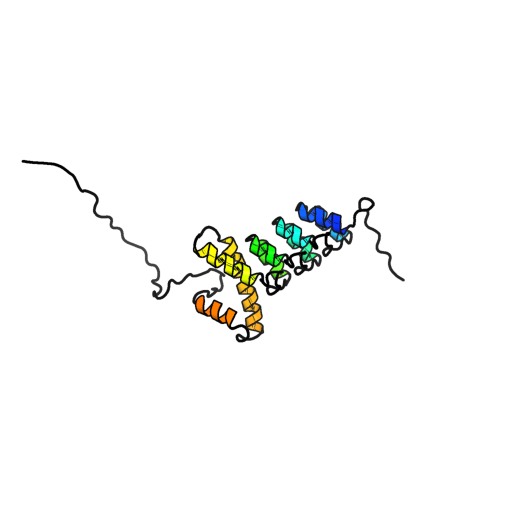94 ? 8.023 -4.322 0.289 1.00 91.06 94 ASP A CA 1
ATOM 707 C C . ASP A 1 94 ? 6.959 -5.168 -0.437 1.00 91.06 94 ASP A C 1
ATOM 709 O O . ASP A 1 94 ? 5.870 -4.667 -0.732 1.00 91.06 94 ASP A O 1
ATOM 713 N N . PRO A 1 95 ? 7.268 -6.434 -0.777 1.00 87.06 95 PRO A N 1
ATOM 714 C CA . PRO A 1 95 ? 6.354 -7.291 -1.523 1.00 87.06 95 PRO A CA 1
ATOM 715 C C . PRO A 1 95 ? 5.090 -7.622 -0.729 1.00 87.06 95 PRO A C 1
ATOM 717 O O . PRO A 1 95 ? 4.040 -7.789 -1.340 1.00 87.06 95 PRO A O 1
ATOM 720 N N . GLU A 1 96 ? 5.148 -7.660 0.604 1.00 90.31 96 GLU A N 1
ATOM 721 C CA . GLU A 1 96 ? 3.985 -8.020 1.419 1.00 90.31 96 GLU A CA 1
ATOM 722 C C . GLU A 1 96 ? 2.924 -6.918 1.388 1.00 90.31 96 GLU A C 1
ATOM 724 O O . GLU A 1 96 ? 1.759 -7.180 1.094 1.00 90.31 96 GLU A O 1
ATOM 729 N N . SER A 1 97 ? 3.337 -5.658 1.562 1.00 92.69 97 SER A N 1
ATOM 730 C CA . SER A 1 97 ? 2.431 -4.519 1.378 1.00 92.69 97 SER A CA 1
ATOM 731 C C . SER A 1 97 ? 1.886 -4.447 -0.054 1.00 92.69 97 SER A C 1
ATOM 733 O O . SER A 1 97 ? 0.715 -4.127 -0.235 1.00 92.69 97 SER A O 1
ATOM 735 N N . VAL A 1 98 ? 2.689 -4.784 -1.076 1.00 92.12 98 VAL A N 1
ATOM 736 C CA . VAL A 1 98 ? 2.203 -4.873 -2.468 1.00 92.12 98 VAL A CA 1
ATOM 737 C C . VAL A 1 98 ? 1.114 -5.941 -2.600 1.00 92.12 98 VAL A C 1
ATOM 739 O O . VAL A 1 98 ? 0.074 -5.650 -3.180 1.00 92.12 98 VAL A O 1
ATOM 742 N N . ARG A 1 99 ? 1.303 -7.144 -2.037 1.00 89.75 99 ARG A N 1
ATOM 743 C CA . ARG A 1 99 ? 0.284 -8.210 -2.070 1.00 89.75 99 ARG A CA 1
ATOM 744 C C . ARG A 1 99 ? -1.025 -7.766 -1.431 1.00 89.75 99 ARG A C 1
ATOM 746 O O . ARG A 1 99 ? -2.074 -7.954 -2.038 1.00 89.75 99 ARG A O 1
ATOM 753 N N . LEU A 1 100 ? -0.962 -7.169 -0.241 1.00 90.44 100 LEU A N 1
ATOM 754 C CA . LEU A 1 100 ? -2.151 -6.718 0.486 1.00 90.44 100 LEU A CA 1
ATOM 755 C C . LEU A 1 100 ? -2.905 -5.624 -0.281 1.00 90.44 100 LEU A C 1
ATOM 757 O O . LEU A 1 100 ? -4.125 -5.677 -0.385 1.00 90.44 100 LEU A O 1
ATOM 761 N N . LEU A 1 101 ? -2.185 -4.664 -0.866 1.00 93.12 101 LEU A N 1
ATOM 762 C CA . LEU A 1 101 ? -2.793 -3.584 -1.647 1.00 93.12 101 LEU A CA 1
ATOM 763 C C . LEU A 1 101 ? -3.421 -4.093 -2.951 1.00 93.12 101 LEU A C 1
ATOM 765 O O . LEU A 1 101 ? -4.530 -3.688 -3.282 1.00 93.12 101 LEU A O 1
ATOM 769 N N . LEU A 1 102 ? -2.759 -5.011 -3.662 1.00 88.12 102 LEU A N 1
ATOM 770 C CA . LEU A 1 102 ? -3.330 -5.648 -4.854 1.00 88.12 102 LEU A CA 1
ATOM 771 C C . LEU A 1 102 ? -4.567 -6.488 -4.515 1.00 88.12 102 LEU A C 1
ATOM 773 O O . LEU A 1 102 ? -5.555 -6.439 -5.236 1.00 88.12 102 LEU A O 1
ATOM 777 N N . ALA A 1 103 ? -4.555 -7.208 -3.389 1.00 87.00 103 ALA A N 1
ATOM 778 C CA . ALA A 1 103 ? -5.725 -7.944 -2.911 1.00 87.00 103 ALA A CA 1
ATOM 779 C C . ALA A 1 103 ? -6.907 -7.019 -2.563 1.00 87.00 103 ALA A C 1
ATOM 781 O O . ALA A 1 103 ? -8.059 -7.425 -2.683 1.00 87.00 103 ALA A O 1
ATOM 782 N N . ALA A 1 104 ? -6.624 -5.772 -2.177 1.00 87.75 104 ALA A N 1
ATOM 783 C CA . ALA A 1 104 ? -7.619 -4.720 -1.991 1.00 87.75 104 ALA A CA 1
ATOM 784 C C . ALA A 1 104 ? -7.949 -3.946 -3.281 1.00 87.75 104 ALA A C 1
ATOM 786 O O . ALA A 1 104 ? -8.594 -2.903 -3.216 1.00 87.75 104 ALA A O 1
ATOM 787 N N . ASN A 1 105 ? -7.548 -4.467 -4.445 1.00 85.62 105 ASN A N 1
ATOM 788 C CA . ASN A 1 105 ? -7.891 -3.936 -5.760 1.00 85.62 105 ASN A CA 1
ATOM 789 C C . ASN A 1 105 ? -7.302 -2.541 -6.060 1.00 85.62 105 ASN A C 1
ATOM 791 O O . ASN A 1 105 ? -7.900 -1.776 -6.815 1.00 85.62 105 ASN A O 1
ATOM 795 N N . ALA A 1 106 ? -6.137 -2.228 -5.476 1.00 89.06 106 ALA A N 1
ATOM 796 C CA . ALA A 1 106 ? -5.399 -0.992 -5.741 1.00 89.06 106 ALA A CA 1
ATOM 797 C C . ALA A 1 106 ? -5.052 -0.842 -7.228 1.00 89.06 106 ALA A C 1
ATOM 799 O O . ALA A 1 106 ? -4.500 -1.765 -7.834 1.00 89.06 106 ALA A O 1
ATOM 800 N N . ASP A 1 107 ? -5.283 0.342 -7.791 1.00 84.81 107 ASP A N 1
ATOM 801 C CA . ASP A 1 107 ? -4.980 0.605 -9.194 1.00 84.81 107 ASP A CA 1
ATOM 802 C C . ASP A 1 107 ? -3.460 0.738 -9.422 1.00 84.81 107 ASP A C 1
ATOM 804 O O . ASP A 1 107 ? -2.757 1.617 -8.901 1.00 84.81 107 ASP A O 1
ATOM 808 N N . ILE A 1 108 ? -2.943 -0.174 -10.247 1.00 83.06 108 ILE A N 1
ATOM 809 C CA . ILE A 1 108 ? -1.524 -0.301 -10.583 1.00 83.06 108 ILE A CA 1
ATOM 810 C C . ILE A 1 108 ? -1.025 0.768 -11.567 1.00 83.06 108 ILE A C 1
ATOM 812 O O . ILE A 1 108 ? 0.193 0.972 -11.684 1.00 83.06 108 ILE A O 1
ATOM 816 N N . TYR A 1 109 ? -1.934 1.452 -12.267 1.00 79.94 109 TYR A N 1
ATOM 817 C CA . TYR A 1 109 ? -1.646 2.462 -13.286 1.00 79.94 109 TYR A CA 1
ATOM 818 C C . TYR A 1 109 ? -1.625 3.880 -12.730 1.00 79.94 109 TYR A C 1
ATOM 820 O O . TYR A 1 109 ? -1.092 4.772 -13.401 1.00 79.94 109 TYR A O 1
ATOM 828 N N . HIS A 1 110 ? -2.109 4.094 -11.502 1.00 83.12 110 HIS A N 1
ATOM 829 C CA . HIS A 1 110 ? -2.021 5.384 -10.828 1.00 83.12 110 HIS A CA 1
ATOM 830 C C . HIS A 1 110 ? -0.612 5.967 -10.914 1.00 83.12 110 HIS A C 1
ATOM 832 O O . HIS A 1 110 ? 0.374 5.339 -10.527 1.00 83.12 110 HIS A O 1
ATOM 838 N N . GLN A 1 111 ? -0.518 7.198 -11.413 1.00 81.88 111 GLN A N 1
ATOM 839 C CA . GLN A 1 111 ? 0.746 7.901 -11.576 1.00 81.88 111 GLN A CA 1
ATOM 840 C C . GLN A 1 111 ? 0.964 8.904 -10.444 1.00 81.88 111 GLN A C 1
ATOM 842 O O . GLN A 1 111 ? 0.032 9.579 -10.008 1.00 81.88 111 GLN A O 1
ATOM 847 N N . ASN A 1 112 ? 2.216 9.013 -9.996 1.00 82.19 112 ASN A N 1
ATOM 848 C CA . ASN A 1 112 ? 2.653 10.114 -9.137 1.00 82.19 112 ASN A CA 1
ATOM 849 C C . ASN A 1 112 ? 2.952 11.393 -9.938 1.00 82.19 112 ASN A C 1
ATOM 851 O O . ASN A 1 112 ? 2.975 11.364 -11.166 1.00 82.19 112 ASN A O 1
ATOM 855 N N . HIS A 1 113 ? 3.346 12.469 -9.243 1.00 83.44 113 HIS A N 1
ATOM 856 C CA . HIS A 1 113 ? 3.689 13.778 -9.829 1.00 83.44 113 HIS A CA 1
ATOM 857 C C . HIS A 1 113 ? 4.786 13.747 -10.913 1.00 83.44 113 HIS A C 1
ATOM 859 O O . HIS A 1 113 ? 5.043 14.749 -11.574 1.00 83.44 113 HIS A O 1
ATOM 865 N N . ARG A 1 114 ? 5.503 12.624 -11.072 1.00 76.81 114 ARG A N 1
ATOM 866 C CA . ARG A 1 114 ? 6.520 12.421 -12.119 1.00 76.81 114 ARG A CA 1
ATOM 867 C C . ARG A 1 114 ? 5.991 11.622 -13.312 1.00 76.81 114 ARG A C 1
ATOM 869 O O . ARG A 1 114 ? 6.811 11.156 -14.106 1.00 76.81 114 ARG A O 1
ATOM 876 N N . GLY A 1 115 ? 4.682 11.380 -13.387 1.00 78.50 115 GLY A N 1
ATOM 877 C CA . GLY A 1 115 ? 4.048 10.538 -14.401 1.00 78.50 115 GLY A CA 1
ATOM 878 C C . GLY A 1 115 ? 4.463 9.068 -14.305 1.00 78.50 115 GLY A C 1
ATOM 879 O O . GLY A 1 115 ? 4.625 8.400 -15.323 1.00 78.50 115 GLY A O 1
ATOM 880 N N . ARG A 1 116 ? 4.773 8.564 -13.100 1.00 79.12 116 ARG A N 1
ATOM 881 C CA . ARG A 1 116 ? 5.261 7.185 -12.911 1.00 79.12 116 ARG A CA 1
ATOM 882 C C . ARG A 1 116 ? 4.279 6.366 -12.096 1.00 79.12 116 ARG A C 1
ATOM 884 O O . ARG A 1 116 ? 3.990 6.741 -10.960 1.00 79.12 116 ARG A O 1
ATOM 891 N N . SER A 1 117 ? 3.869 5.233 -12.657 1.00 85.56 117 SER A N 1
ATOM 892 C CA . SER A 1 117 ? 3.076 4.218 -11.971 1.00 85.56 117 SER A CA 1
ATOM 893 C C . SER A 1 117 ? 3.929 3.246 -11.158 1.00 85.56 117 SER A C 1
ATOM 895 O O . SER A 1 117 ? 5.160 3.201 -11.298 1.00 85.56 117 SER A O 1
ATOM 897 N N . ALA A 1 118 ? 3.270 2.449 -10.316 1.00 85.00 118 ALA A N 1
ATOM 898 C CA . ALA A 1 118 ? 3.908 1.403 -9.521 1.00 85.00 118 ALA A CA 1
ATOM 899 C C . ALA A 1 118 ? 4.687 0.415 -10.414 1.00 85.00 118 ALA A C 1
ATOM 901 O O . ALA A 1 118 ? 5.858 0.121 -10.149 1.00 85.00 118 ALA A O 1
ATOM 902 N N . LEU A 1 119 ? 4.094 0.009 -11.544 1.00 81.00 119 LEU A N 1
ATOM 903 C CA . LEU A 1 119 ? 4.727 -0.867 -12.534 1.00 81.00 119 LEU A CA 1
ATOM 904 C C . LEU A 1 119 ? 6.002 -0.241 -13.126 1.00 81.00 119 LEU A C 1
ATOM 906 O O . LEU A 1 119 ? 7.074 -0.847 -13.080 1.00 81.00 119 LEU A O 1
ATOM 910 N N . VAL A 1 120 ? 5.940 1.012 -13.591 1.00 77.62 120 VAL A N 1
ATOM 911 C CA . VAL A 1 120 ? 7.107 1.713 -14.167 1.00 77.62 120 VAL A CA 1
ATOM 912 C C . VAL A 1 120 ? 8.240 1.864 -13.146 1.00 77.62 120 VAL A C 1
ATOM 914 O O . VAL A 1 120 ? 9.424 1.777 -13.491 1.00 77.62 120 VAL A O 1
ATOM 917 N N . ILE A 1 121 ? 7.906 2.106 -11.877 1.00 80.25 121 ILE A N 1
ATOM 918 C CA . ILE A 1 121 ? 8.900 2.209 -10.804 1.00 80.25 121 ILE A CA 1
ATOM 919 C C . ILE A 1 121 ? 9.556 0.848 -10.558 1.00 80.25 121 ILE A C 1
ATOM 921 O O . ILE A 1 121 ? 10.788 0.792 -10.490 1.00 80.25 121 ILE A O 1
ATOM 925 N N . SER A 1 122 ? 8.774 -0.233 -10.485 1.00 81.44 122 SER A N 1
ATOM 926 C CA . SER A 1 122 ? 9.293 -1.590 -10.279 1.00 81.44 122 SER A CA 1
ATOM 927 C C . SER A 1 122 ? 10.253 -2.021 -11.400 1.00 81.44 122 SER A C 1
ATOM 929 O O . SER A 1 122 ? 11.361 -2.465 -11.101 1.00 81.44 122 SER A O 1
ATOM 931 N N . LEU A 1 123 ? 9.936 -1.733 -12.670 1.00 78.06 123 LEU A N 1
ATOM 932 C CA . LEU A 1 123 ? 10.824 -1.964 -13.821 1.00 78.06 123 LEU A CA 1
ATOM 933 C C . LEU A 1 123 ? 12.154 -1.207 -13.704 1.00 78.06 123 LEU A C 1
ATOM 935 O O . LEU A 1 123 ? 13.235 -1.761 -13.925 1.00 78.06 123 LEU A O 1
ATOM 939 N N . LYS A 1 124 ? 12.104 0.075 -13.317 1.00 77.38 124 LYS A N 1
ATOM 940 C CA . LYS A 1 124 ? 13.317 0.883 -13.104 1.00 77.38 124 LYS A CA 1
ATOM 941 C C . LYS A 1 124 ? 14.175 0.340 -11.969 1.00 77.38 124 LYS A C 1
ATOM 943 O O . LYS A 1 124 ? 15.398 0.480 -12.023 1.00 77.38 124 LYS A O 1
ATOM 948 N N . ARG A 1 125 ? 13.563 -0.238 -10.932 1.00 75.94 125 ARG A N 1
ATOM 949 C CA . ARG A 1 125 ? 14.304 -0.896 -9.851 1.00 75.94 125 ARG A CA 1
ATOM 950 C C . ARG A 1 125 ? 14.901 -2.213 -10.329 1.00 75.94 125 ARG A C 1
ATOM 952 O O . ARG A 1 125 ? 16.098 -2.383 -10.138 1.00 75.94 125 ARG A O 1
ATOM 959 N N . LEU A 1 126 ? 14.135 -3.051 -11.025 1.00 73.38 126 LEU A N 1
ATOM 960 C CA . LEU A 1 126 ? 14.603 -4.324 -11.576 1.00 73.38 126 LEU A CA 1
ATOM 961 C C . LEU A 1 126 ? 15.854 -4.149 -12.452 1.00 73.38 126 LEU A C 1
ATOM 963 O O . LEU A 1 126 ? 16.844 -4.849 -12.270 1.00 73.38 126 LEU A O 1
ATOM 967 N N . ARG A 1 127 ? 15.870 -3.144 -13.339 1.00 68.50 127 ARG A N 1
ATOM 968 C CA . ARG A 1 127 ? 17.049 -2.839 -14.174 1.00 68.50 127 ARG A CA 1
ATOM 969 C C . ARG A 1 127 ? 18.288 -2.454 -13.358 1.00 68.50 127 ARG A C 1
ATOM 971 O O . ARG A 1 127 ? 19.403 -2.787 -13.742 1.00 68.50 127 ARG A O 1
ATOM 978 N N . ARG A 1 128 ? 18.108 -1.769 -12.224 1.00 66.06 128 ARG A N 1
ATOM 979 C CA . ARG A 1 128 ? 19.213 -1.433 -11.309 1.00 66.06 128 ARG A CA 1
ATOM 980 C C . ARG A 1 128 ? 19.670 -2.638 -10.489 1.00 66.06 128 ARG A C 1
ATOM 982 O O . ARG A 1 128 ? 20.844 -2.720 -10.144 1.00 66.06 128 ARG A O 1
ATOM 989 N N . THR A 1 129 ? 18.764 -3.553 -10.155 1.00 59.66 129 THR A N 1
ATOM 990 C CA . THR A 1 129 ? 19.066 -4.738 -9.340 1.00 59.66 129 THR A CA 1
ATOM 991 C C . THR A 1 129 ? 19.587 -5.910 -10.162 1.00 59.66 129 THR A C 1
ATOM 993 O O . THR A 1 129 ? 20.303 -6.734 -9.610 1.00 59.66 129 THR A O 1
ATOM 996 N N . ALA A 1 130 ? 19.360 -5.949 -11.478 1.00 56.28 130 ALA A N 1
ATOM 997 C CA . ALA A 1 130 ? 20.037 -6.879 -12.388 1.00 56.28 130 ALA A CA 1
ATOM 998 C C . ALA A 1 130 ? 21.576 -6.774 -12.298 1.00 56.28 130 ALA A C 1
ATOM 1000 O O . ALA A 1 130 ? 22.288 -7.734 -12.558 1.00 56.28 130 ALA A O 1
ATOM 1001 N N . GLN A 1 131 ? 22.092 -5.627 -11.848 1.00 53.25 131 GLN A N 1
ATOM 1002 C CA . GLN A 1 131 ? 23.520 -5.401 -11.610 1.00 53.25 131 GLN A CA 1
ATOM 1003 C C . GLN A 1 131 ? 23.976 -5.829 -10.199 1.00 53.25 131 GLN A C 1
ATOM 1005 O O . GLN A 1 131 ? 25.171 -5.800 -9.907 1.00 53.25 131 GLN A O 1
ATOM 1010 N N . ARG A 1 132 ? 23.048 -6.188 -9.292 1.00 53.53 132 ARG A N 1
ATOM 1011 C CA . ARG A 1 132 ? 23.309 -6.555 -7.886 1.00 53.53 132 ARG A CA 1
ATOM 1012 C C . ARG A 1 132 ? 22.270 -7.570 -7.358 1.00 53.53 132 ARG A C 1
ATOM 1014 O O . ARG A 1 132 ? 21.203 -7.148 -6.907 1.00 53.53 132 ARG A O 1
ATOM 1021 N N . PRO A 1 133 ? 22.594 -8.876 -7.275 1.00 50.59 133 PRO A N 1
ATOM 1022 C CA . PRO A 1 133 ? 21.647 -9.961 -6.955 1.00 50.59 133 PRO A CA 1
ATOM 1023 C C . PRO A 1 133 ? 21.057 -9.945 -5.530 1.00 50.59 133 PRO A C 1
ATOM 1025 O O . PRO A 1 133 ? 20.276 -10.816 -5.175 1.00 50.59 133 PRO A O 1
ATOM 1028 N N . LYS A 1 134 ? 21.381 -8.949 -4.695 1.00 55.00 134 LYS A N 1
ATOM 1029 C CA . LYS A 1 134 ? 20.931 -8.856 -3.293 1.00 55.00 134 LYS A CA 1
ATOM 1030 C C . LYS A 1 134 ? 19.517 -8.283 -3.108 1.00 55.00 134 LYS A C 1
ATOM 1032 O O . LYS A 1 134 ? 19.103 -8.056 -1.977 1.00 55.00 134 LYS A O 1
ATOM 1037 N N . HIS A 1 135 ? 18.782 -8.001 -4.183 1.00 65.69 135 HIS A N 1
ATOM 1038 C CA . HIS A 1 135 ? 17.483 -7.320 -4.114 1.00 65.69 135 HIS A CA 1
ATOM 1039 C C . HIS A 1 135 ? 16.336 -8.190 -4.638 1.00 65.69 135 HIS A C 1
ATOM 1041 O O . HIS A 1 135 ? 15.591 -7.792 -5.534 1.00 65.69 135 HIS A O 1
ATOM 1047 N N . GLU A 1 136 ? 16.189 -9.373 -4.046 1.00 75.88 136 GLU A N 1
ATOM 1048 C CA . GLU A 1 136 ? 15.104 -10.323 -4.316 1.00 75.88 136 GLU A CA 1
ATOM 1049 C C . GLU A 1 136 ? 13.713 -9.695 -4.129 1.00 75.88 136 GLU A C 1
ATOM 1051 O O . GLU A 1 136 ? 12.844 -9.833 -4.984 1.00 75.88 136 GLU A O 1
ATOM 1056 N N . GLN A 1 137 ? 13.535 -8.879 -3.089 1.00 82.06 137 GLN A N 1
ATOM 1057 C CA . GLN A 1 137 ? 12.264 -8.204 -2.798 1.00 82.06 137 GLN A CA 1
ATOM 1058 C C . GLN A 1 137 ? 11.791 -7.273 -3.927 1.00 82.06 137 GLN A C 1
ATOM 1060 O O . GLN A 1 137 ? 10.603 -7.204 -4.227 1.00 82.06 137 GLN A O 1
ATOM 1065 N N . ALA A 1 138 ? 12.711 -6.574 -4.602 1.00 79.62 138 ALA A N 1
ATOM 1066 C CA . ALA A 1 138 ? 12.353 -5.707 -5.727 1.00 79.62 138 ALA A CA 1
ATOM 1067 C C . ALA A 1 138 ? 11.878 -6.520 -6.942 1.00 79.62 138 ALA A C 1
ATOM 1069 O O . ALA A 1 138 ? 11.012 -6.065 -7.690 1.00 79.62 138 ALA A O 1
ATOM 1070 N N . ARG A 1 139 ? 12.436 -7.725 -7.119 1.00 78.94 139 ARG A N 1
ATOM 1071 C CA . ARG A 1 139 ? 12.009 -8.676 -8.146 1.00 78.94 139 ARG A CA 1
ATOM 1072 C C . ARG A 1 139 ? 10.611 -9.209 -7.832 1.00 78.94 139 ARG A C 1
ATOM 1074 O O . ARG A 1 139 ? 9.762 -9.176 -8.713 1.00 78.94 139 ARG A O 1
ATOM 1081 N N . GLN A 1 140 ? 10.356 -9.571 -6.576 1.00 81.94 140 GLN A N 1
ATOM 1082 C CA . GLN A 1 140 ? 9.037 -10.010 -6.110 1.00 81.94 140 GLN A CA 1
ATOM 1083 C C . GLN A 1 140 ? 7.966 -8.926 -6.306 1.00 81.94 140 GLN A C 1
ATOM 1085 O O . GLN A 1 140 ? 6.908 -9.213 -6.858 1.00 81.94 140 GLN A O 1
ATOM 1090 N N . CYS A 1 141 ? 8.241 -7.661 -5.957 1.00 84.81 141 CYS A N 1
ATOM 1091 C CA . CYS A 1 141 ? 7.312 -6.555 -6.232 1.00 84.81 141 CYS A CA 1
ATOM 1092 C C . CYS A 1 141 ? 6.959 -6.442 -7.723 1.00 84.81 141 CYS A C 1
ATOM 1094 O O . CYS A 1 141 ? 5.795 -6.241 -8.059 1.00 84.81 141 CYS A O 1
ATOM 1096 N N . PHE A 1 142 ? 7.952 -6.560 -8.614 1.00 84.25 142 PHE A N 1
ATOM 1097 C CA . PHE A 1 142 ? 7.707 -6.532 -10.057 1.00 84.25 142 PHE A CA 1
ATOM 1098 C C . PHE A 1 142 ? 6.843 -7.714 -10.500 1.00 84.25 142 PHE A C 1
ATOM 1100 O O . PHE A 1 142 ? 5.862 -7.500 -11.199 1.00 84.25 142 PHE A O 1
ATOM 1107 N N . GLN A 1 143 ? 7.164 -8.934 -10.062 1.00 80.12 143 GLN A N 1
ATOM 1108 C CA . GLN A 1 143 ? 6.383 -10.124 -10.406 1.00 80.12 143 GLN A CA 1
ATOM 1109 C C . GLN A 1 143 ? 4.920 -9.998 -9.989 1.00 80.12 143 GLN A C 1
ATOM 1111 O O . GLN A 1 143 ? 4.044 -10.325 -10.776 1.00 80.12 143 GLN A O 1
ATOM 1116 N N . LEU A 1 144 ? 4.656 -9.501 -8.779 1.00 83.38 144 LEU A N 1
ATOM 1117 C CA . LEU A 1 144 ? 3.296 -9.324 -8.271 1.00 83.38 144 LEU A CA 1
ATOM 1118 C C . LEU A 1 144 ? 2.500 -8.326 -9.115 1.00 83.38 144 LEU A C 1
ATOM 1120 O O . LEU A 1 144 ? 1.380 -8.619 -9.523 1.00 83.38 144 LEU A O 1
ATOM 1124 N N . LEU A 1 145 ? 3.094 -7.168 -9.412 1.00 84.38 145 LEU A N 1
ATOM 1125 C CA . LEU A 1 145 ? 2.460 -6.147 -10.249 1.00 84.38 145 LEU A CA 1
ATOM 1126 C C . LEU A 1 145 ? 2.245 -6.630 -11.681 1.00 84.38 145 LEU A C 1
ATOM 1128 O O . LEU A 1 145 ? 1.217 -6.341 -12.279 1.00 84.38 145 LEU A O 1
ATOM 1132 N N . TYR A 1 146 ? 3.218 -7.351 -12.227 1.00 78.00 146 TYR A N 1
ATOM 1133 C CA . TYR A 1 146 ? 3.168 -7.878 -13.581 1.00 78.00 146 TYR A CA 1
ATOM 1134 C C . TYR A 1 146 ? 2.136 -9.000 -13.716 1.00 78.00 146 TYR A C 1
ATOM 1136 O O . TYR A 1 146 ? 1.364 -8.998 -14.665 1.00 78.00 146 TYR A O 1
ATOM 1144 N N . ALA A 1 147 ? 2.057 -9.907 -12.740 1.00 74.12 147 ALA A N 1
ATOM 1145 C CA . ALA A 1 147 ? 1.023 -10.935 -12.692 1.00 74.12 147 ALA A CA 1
ATOM 1146 C C . ALA A 1 147 ? -0.377 -10.312 -12.591 1.00 74.12 147 ALA A C 1
ATOM 1148 O O . ALA A 1 147 ? -1.273 -10.707 -13.328 1.00 74.12 147 ALA A O 1
ATOM 1149 N N . HIS A 1 148 ? -0.557 -9.296 -11.739 1.00 75.62 148 HIS A N 1
ATOM 1150 C CA . HIS A 1 148 ? -1.831 -8.577 -11.644 1.00 75.62 148 HIS A CA 1
ATOM 1151 C C . HIS A 1 148 ? -2.188 -7.861 -12.954 1.00 75.62 148 HIS A C 1
ATOM 1153 O O . HIS A 1 148 ? -3.316 -7.951 -13.423 1.00 75.62 148 HIS A O 1
ATOM 1159 N N . HIS A 1 149 ? -1.208 -7.209 -13.583 1.00 73.38 149 HIS A N 1
ATOM 1160 C CA . HIS A 1 149 ? -1.371 -6.572 -14.885 1.00 73.38 149 HIS A CA 1
ATOM 1161 C C . HIS A 1 149 ? -1.771 -7.573 -15.982 1.00 73.38 149 HIS A C 1
ATOM 1163 O O . HIS A 1 149 ? -2.695 -7.307 -16.741 1.00 73.38 149 HIS A O 1
ATOM 1169 N N . LEU A 1 150 ? -1.118 -8.737 -16.056 1.00 65.94 150 LEU A N 1
ATOM 1170 C CA . LEU A 1 150 ? -1.459 -9.788 -17.020 1.00 65.94 150 LEU A CA 1
ATOM 1171 C C . LEU A 1 150 ? -2.892 -10.296 -16.831 1.00 65.94 150 LEU A C 1
ATOM 1173 O O . LEU A 1 150 ? -3.610 -10.434 -17.813 1.00 65.94 150 LEU A O 1
ATOM 1177 N N . LEU A 1 151 ? -3.332 -10.498 -15.585 1.00 62.22 151 LEU A N 1
ATOM 1178 C CA . LEU A 1 151 ? -4.711 -10.898 -15.281 1.00 62.22 151 LEU A CA 1
ATOM 1179 C C . LEU A 1 151 ? -5.747 -9.845 -15.717 1.00 62.22 151 LEU A C 1
ATOM 1181 O O . LEU A 1 151 ? -6.883 -10.194 -16.037 1.00 62.22 151 LEU A O 1
ATOM 1185 N N . GLU A 1 152 ? -5.378 -8.564 -15.739 1.00 56.75 152 GLU A N 1
ATOM 1186 C CA . GLU A 1 152 ? -6.216 -7.487 -16.279 1.00 56.75 152 GLU A CA 1
ATOM 1187 C C . GLU A 1 152 ? -6.154 -7.407 -17.812 1.00 56.75 152 GLU A C 1
ATOM 1189 O O . GLU A 1 152 ? -7.182 -7.195 -18.450 1.00 56.75 152 GLU A O 1
ATOM 1194 N N . VAL A 1 153 ? -4.988 -7.623 -18.429 1.00 52.97 153 VAL A N 1
ATOM 1195 C CA . VAL A 1 153 ? -4.810 -7.572 -19.894 1.00 52.97 153 VAL A CA 1
ATOM 1196 C C . VAL A 1 153 ? -5.395 -8.793 -20.602 1.00 52.97 153 VAL A C 1
ATOM 1198 O O . VAL A 1 153 ? -5.994 -8.643 -21.667 1.00 52.97 153 VAL A O 1
ATOM 1201 N N . GLU A 1 154 ? -5.319 -9.986 -20.011 1.00 48.16 154 GLU A N 1
ATOM 1202 C CA . GLU A 1 154 ? -6.021 -11.180 -20.506 1.00 48.16 154 GLU A CA 1
ATOM 1203 C C . GLU A 1 154 ? -7.549 -11.004 -20.480 1.00 48.16 154 GLU A C 1
ATOM 1205 O O . GLU A 1 154 ? -8.264 -11.676 -21.220 1.00 48.16 154 GLU A O 1
ATOM 1210 N N . ARG A 1 155 ? -8.062 -10.051 -19.689 1.00 41.81 155 ARG A N 1
ATOM 1211 C CA . ARG A 1 155 ? -9.474 -9.642 -19.710 1.00 41.81 155 ARG A CA 1
ATOM 1212 C C . ARG A 1 155 ? -9.794 -8.568 -20.759 1.00 41.81 155 ARG A C 1
ATOM 1214 O O . ARG A 1 155 ? -10.973 -8.377 -21.045 1.00 41.81 155 ARG A O 1
ATOM 1221 N N . VAL A 1 156 ? -8.795 -7.871 -21.318 1.00 43.88 156 VAL A N 1
ATOM 1222 C CA . VAL A 1 156 ? -8.985 -6.654 -22.144 1.00 43.88 156 VAL A CA 1
ATOM 1223 C C . VAL A 1 156 ? -8.419 -6.753 -23.578 1.00 43.88 156 VAL A C 1
ATOM 1225 O O . VAL A 1 156 ? -8.818 -5.958 -24.417 1.00 43.88 156 VAL A O 1
ATOM 1228 N N . ASN A 1 157 ? -7.638 -7.784 -23.929 1.00 38.25 157 ASN A N 1
ATOM 1229 C CA . ASN A 1 157 ? -6.986 -7.992 -25.242 1.00 38.25 157 ASN A CA 1
ATOM 1230 C C . ASN A 1 157 ? -5.771 -7.071 -25.524 1.00 38.25 157 ASN A C 1
ATOM 1232 O O . ASN A 1 157 ? -5.900 -5.947 -25.989 1.00 38.25 157 ASN A O 1
ATOM 1236 N N . ALA A 1 158 ? -4.580 -7.618 -25.265 1.00 40.66 158 ALA A N 1
ATOM 1237 C CA . ALA A 1 158 ? -3.289 -7.584 -25.986 1.00 40.66 158 ALA A CA 1
ATOM 1238 C C . ALA A 1 158 ? -2.745 -6.399 -26.845 1.00 40.66 158 ALA A C 1
ATOM 1240 O O . ALA A 1 158 ? -1.562 -6.489 -27.185 1.00 40.66 158 ALA A O 1
ATOM 1241 N N . ASP A 1 159 ? -3.461 -5.322 -27.194 1.00 41.47 159 ASP A N 1
ATOM 1242 C CA . ASP A 1 159 ? -2.982 -4.409 -28.266 1.00 41.47 159 ASP A CA 1
ATOM 1243 C C . ASP A 1 159 ? -2.768 -2.914 -27.927 1.00 41.47 159 ASP A C 1
ATOM 1245 O O . ASP A 1 159 ? -2.162 -2.212 -28.735 1.00 41.47 159 ASP A O 1
ATOM 1249 N N . ASP A 1 160 ? -3.115 -2.406 -26.738 1.00 44.22 160 ASP A N 1
ATOM 1250 C CA . ASP A 1 160 ? -3.187 -0.938 -26.534 1.00 44.22 160 ASP A CA 1
ATOM 1251 C C . ASP A 1 160 ? -2.001 -0.232 -25.830 1.00 44.22 160 ASP A C 1
ATOM 1253 O O . ASP A 1 160 ? -2.083 0.967 -25.554 1.00 44.22 160 ASP A O 1
ATOM 1257 N N . ASP A 1 161 ? -0.850 -0.879 -25.595 1.00 47.62 161 ASP A N 1
ATOM 1258 C CA . ASP A 1 161 ? 0.369 -0.130 -25.217 1.00 47.62 161 ASP A CA 1
ATOM 1259 C C . ASP A 1 161 ? 1.648 -0.672 -25.887 1.00 47.62 161 ASP A C 1
ATOM 1261 O O . ASP A 1 161 ? 2.279 -1.612 -25.387 1.00 47.62 161 ASP A O 1
ATOM 1265 N N . PRO A 1 162 ? 2.101 -0.060 -27.001 1.00 48.72 162 PRO A N 1
ATOM 1266 C CA . PRO A 1 162 ? 3.299 -0.493 -27.712 1.00 48.72 162 PRO A CA 1
ATOM 1267 C C . PRO A 1 162 ? 4.583 -0.307 -26.896 1.00 48.72 162 PRO A C 1
ATOM 1269 O O . PRO A 1 162 ? 5.551 -1.018 -27.144 1.00 48.72 162 PRO A O 1
ATOM 1272 N N . LYS A 1 163 ? 4.616 0.583 -25.891 1.00 43.97 163 LYS A N 1
ATOM 1273 C CA . LYS A 1 163 ? 5.783 0.720 -24.995 1.00 43.97 163 LYS A CA 1
ATOM 1274 C C . LYS A 1 163 ? 5.839 -0.412 -23.987 1.00 43.97 163 LYS A C 1
ATOM 1276 O O . LYS A 1 163 ? 6.922 -0.796 -23.544 1.00 43.97 163 LYS A O 1
ATOM 1281 N N . LEU A 1 164 ? 4.672 -0.926 -23.615 1.00 48.94 164 LEU A N 1
ATOM 1282 C CA . LEU A 1 164 ? 4.570 -2.115 -22.800 1.00 48.94 164 LEU A CA 1
ATOM 1283 C C . LEU A 1 164 ? 4.954 -3.342 -23.627 1.00 48.94 164 LEU A C 1
ATOM 1285 O O . LEU A 1 164 ? 5.819 -4.089 -23.197 1.00 48.94 164 LEU A O 1
ATOM 1289 N N . ARG A 1 165 ? 4.440 -3.478 -24.854 1.00 47.84 165 ARG A N 1
ATOM 1290 C CA . ARG A 1 165 ? 4.818 -4.558 -25.776 1.00 47.84 165 ARG A CA 1
ATOM 1291 C C . ARG A 1 165 ? 6.305 -4.555 -26.129 1.00 47.84 165 ARG A C 1
ATOM 1293 O O . ARG A 1 165 ? 6.945 -5.587 -26.039 1.00 47.84 165 ARG A O 1
ATOM 1300 N N . GLU A 1 166 ? 6.899 -3.395 -26.391 1.00 45.19 166 GLU A N 1
ATOM 1301 C CA . GLU A 1 166 ? 8.347 -3.258 -26.591 1.00 45.19 166 GLU A CA 1
ATOM 1302 C C . GLU A 1 166 ? 9.135 -3.597 -25.315 1.00 45.19 166 GLU A C 1
ATOM 1304 O O . GLU A 1 166 ? 10.210 -4.192 -25.383 1.00 45.19 166 GLU A O 1
ATOM 1309 N N . ALA A 1 167 ? 8.626 -3.251 -24.126 1.00 44.56 167 ALA A N 1
ATOM 1310 C CA . ALA A 1 167 ? 9.232 -3.693 -22.874 1.00 44.56 167 ALA A CA 1
ATOM 1311 C C . ALA A 1 167 ? 9.108 -5.214 -22.690 1.00 44.56 167 ALA A C 1
ATOM 1313 O O . ALA A 1 167 ? 10.058 -5.810 -22.206 1.00 44.56 167 ALA A O 1
ATOM 1314 N N . PHE A 1 168 ? 7.999 -5.833 -23.099 1.00 46.41 168 PHE A N 1
ATOM 1315 C CA . PHE A 1 168 ? 7.779 -7.283 -23.102 1.00 46.41 168 PHE A CA 1
ATOM 1316 C C . PHE A 1 168 ? 8.686 -8.011 -24.104 1.00 46.41 168 PHE A C 1
ATOM 1318 O O . PHE A 1 168 ? 9.352 -8.968 -23.726 1.00 46.41 168 PHE A O 1
ATOM 1325 N N . ASP A 1 169 ? 8.775 -7.536 -25.345 1.00 42.72 169 ASP A N 1
ATOM 1326 C CA . ASP A 1 169 ? 9.580 -8.141 -26.411 1.00 42.72 169 ASP A CA 1
ATOM 1327 C C . ASP A 1 169 ? 11.082 -8.016 -26.102 1.00 42.72 169 ASP A C 1
ATOM 1329 O O . ASP A 1 169 ? 11.843 -8.974 -26.267 1.00 42.72 169 ASP A O 1
ATOM 1333 N N . ASN A 1 170 ? 11.500 -6.881 -25.522 1.00 42.84 170 ASN A N 1
ATOM 1334 C CA . ASN A 1 170 ? 12.853 -6.690 -24.983 1.00 42.84 170 ASN A CA 1
ATOM 1335 C C . ASN A 1 170 ? 13.118 -7.484 -23.686 1.00 42.84 170 ASN A C 1
ATOM 1337 O O . ASN A 1 170 ? 14.268 -7.585 -23.257 1.00 42.84 170 ASN A O 1
ATOM 1341 N N . PHE A 1 171 ? 12.073 -8.029 -23.056 1.00 46.97 171 PHE A N 1
ATOM 1342 C CA . PHE A 1 171 ? 12.122 -8.975 -21.936 1.00 46.97 171 PHE A CA 1
ATOM 1343 C C . PHE A 1 171 ? 11.637 -10.369 -22.369 1.00 46.97 171 PHE A C 1
ATOM 1345 O O . PHE A 1 171 ? 11.060 -11.093 -21.555 1.00 46.97 171 PHE A O 1
ATOM 1352 N N . SER A 1 172 ? 11.889 -10.772 -23.626 1.00 37.78 172 SER A N 1
ATOM 1353 C CA . SER A 1 172 ? 11.801 -12.181 -24.030 1.00 37.78 172 SER A CA 1
ATOM 1354 C C . SER A 1 172 ? 12.428 -13.038 -22.929 1.00 37.78 172 SER A C 1
ATOM 1356 O O . SER A 1 172 ? 13.641 -12.961 -22.749 1.00 37.78 172 SER A O 1
ATOM 1358 N N . LEU A 1 173 ? 11.586 -13.804 -22.211 1.00 37.44 173 LEU A N 1
ATOM 1359 C CA . LEU A 1 173 ? 11.860 -14.715 -21.076 1.00 37.44 173 LEU A CA 1
ATOM 1360 C C . LEU A 1 173 ? 11.375 -14.279 -19.684 1.00 37.44 173 LEU A C 1
ATOM 1362 O O . LEU A 1 173 ? 12.121 -14.320 -18.705 1.00 37.44 173 LEU A O 1
ATOM 1366 N N . VAL A 1 174 ? 10.078 -13.996 -19.550 1.00 42.28 174 VAL A N 1
ATOM 1367 C CA . VAL A 1 174 ? 9.388 -14.136 -18.256 1.00 42.28 174 VAL A CA 1
ATOM 1368 C C . VAL A 1 174 ? 8.088 -14.913 -18.460 1.00 42.28 174 VAL A C 1
ATOM 1370 O O . VAL A 1 174 ? 6.997 -14.357 -18.431 1.00 42.28 174 VAL A O 1
ATOM 1373 N N . VAL A 1 175 ? 8.204 -16.221 -18.699 1.00 40.31 175 VAL A N 1
ATOM 1374 C CA . VAL A 1 175 ? 7.062 -17.132 -18.545 1.00 40.31 175 VAL A CA 1
ATOM 1375 C C . VAL A 1 175 ? 6.949 -17.443 -17.055 1.00 40.31 175 VAL A C 1
ATOM 1377 O O . VAL A 1 175 ? 7.867 -18.023 -16.474 1.00 40.31 175 VAL A O 1
ATOM 1380 N N . LEU A 1 176 ? 5.851 -17.020 -16.424 1.00 35.34 176 LEU A N 1
ATOM 1381 C CA . LEU A 1 176 ? 5.465 -17.531 -15.111 1.00 35.34 176 LEU A CA 1
ATOM 1382 C C . LEU A 1 176 ? 5.051 -18.993 -15.303 1.00 35.34 176 LEU A C 1
ATOM 1384 O O . LEU A 1 176 ? 4.068 -19.275 -15.985 1.00 35.34 176 LEU A O 1
ATOM 1388 N N . ASN A 1 177 ? 5.801 -19.929 -14.725 1.00 36.41 177 ASN A N 1
ATOM 1389 C CA . ASN A 1 177 ? 5.292 -21.288 -14.560 1.00 36.41 177 ASN A CA 1
ATOM 1390 C C . ASN A 1 177 ? 4.153 -21.284 -13.516 1.00 36.41 177 ASN A C 1
ATOM 1392 O O . ASN A 1 177 ? 4.090 -20.359 -12.701 1.00 36.41 177 ASN A O 1
ATOM 1396 N N . PRO A 1 178 ? 3.296 -22.325 -13.469 1.00 36.72 178 PRO A N 1
ATOM 1397 C CA . PRO A 1 178 ? 2.170 -22.418 -12.527 1.00 36.72 178 PRO A CA 1
ATOM 1398 C C . PRO A 1 178 ? 2.551 -22.280 -11.041 1.00 36.72 178 PRO A C 1
ATOM 1400 O O . PRO A 1 178 ? 1.685 -22.046 -10.204 1.00 36.72 178 PRO A O 1
ATOM 1403 N N . GLU A 1 179 ? 3.840 -22.407 -10.716 1.00 38.22 179 GLU A N 1
ATOM 1404 C CA . GLU A 1 179 ? 4.394 -22.300 -9.361 1.00 38.22 179 GLU A CA 1
ATOM 1405 C C . GLU A 1 179 ? 5.077 -20.948 -9.064 1.00 38.22 179 GLU A C 1
ATOM 1407 O O . GLU A 1 179 ? 5.702 -20.784 -8.022 1.00 38.22 179 GLU A O 1
ATOM 1412 N N . ASN A 1 180 ? 4.931 -19.941 -9.937 1.00 40.56 180 ASN A N 1
ATOM 1413 C CA . ASN A 1 180 ? 5.400 -18.561 -9.715 1.00 40.56 180 ASN A CA 1
ATOM 1414 C C . ASN A 1 180 ? 6.935 -18.363 -9.606 1.00 40.56 180 ASN A C 1
ATOM 1416 O O . ASN A 1 180 ? 7.398 -17.293 -9.193 1.00 40.56 180 ASN A O 1
ATOM 1420 N N . GLU A 1 181 ? 7.742 -19.344 -10.018 1.00 33.16 181 GLU A N 1
ATOM 1421 C CA . GLU A 1 181 ? 9.205 -19.224 -10.070 1.00 33.16 181 GLU A CA 1
ATOM 1422 C C . GLU A 1 181 ? 9.709 -18.613 -11.390 1.00 33.16 181 GLU A C 1
ATOM 1424 O O . GLU A 1 181 ? 9.204 -18.908 -12.475 1.00 33.16 181 GLU A O 1
ATOM 1429 N N . LEU A 1 182 ? 10.731 -17.749 -11.302 1.00 37.88 182 LEU A N 1
ATOM 1430 C CA . LEU A 1 182 ? 11.338 -17.099 -12.465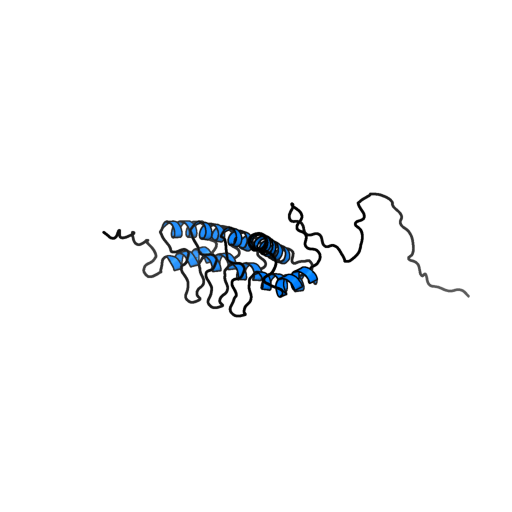 1.00 37.88 182 LEU A CA 1
ATOM 1431 C C . LEU A 1 182 ? 12.466 -17.936 -13.070 1.00 37.88 182 LEU A C 1
ATOM 1433 O O . LEU A 1 182 ? 13.559 -18.004 -12.500 1.00 37.88 182 LEU A O 1
ATOM 1437 N N . ASN A 1 183 ? 12.276 -18.406 -14.296 1.00 32.53 183 ASN A N 1
ATOM 1438 C CA . ASN A 1 183 ? 13.374 -18.953 -15.083 1.00 32.53 183 ASN A CA 1
ATOM 1439 C C . ASN A 1 183 ? 14.031 -17.853 -15.920 1.00 32.53 183 ASN A C 1
ATOM 1441 O O . ASN A 1 183 ? 13.434 -17.323 -16.853 1.00 32.53 183 ASN A O 1
ATOM 1445 N N . PHE A 1 184 ? 15.278 -17.514 -15.587 1.00 31.81 184 PHE A N 1
ATOM 1446 C CA . PHE A 1 184 ? 16.151 -16.799 -16.514 1.00 31.81 184 PHE A CA 1
ATOM 1447 C C . PHE A 1 184 ? 16.640 -17.807 -17.551 1.00 31.81 184 PHE A C 1
ATOM 1449 O O . PHE A 1 184 ? 17.394 -18.714 -17.208 1.00 31.81 184 PHE A O 1
ATOM 1456 N N . VAL A 1 185 ? 16.229 -17.664 -18.805 1.00 36.75 185 VAL A N 1
ATOM 1457 C CA . VAL A 1 185 ? 16.916 -18.357 -19.898 1.00 36.75 185 VAL A CA 1
ATOM 1458 C C . VAL A 1 185 ? 17.977 -17.384 -20.403 1.00 36.75 185 VAL A C 1
ATOM 1460 O O . VAL A 1 185 ? 17.693 -16.244 -20.752 1.00 36.75 185 VAL A O 1
ATOM 1463 N N . GLU A 1 186 ? 19.244 -17.770 -20.359 1.00 31.59 186 GLU A N 1
ATOM 1464 C CA . GLU A 1 186 ? 20.257 -17.004 -21.079 1.00 31.59 186 GLU A CA 1
ATOM 1465 C C . GLU A 1 186 ? 20.052 -17.256 -22.574 1.00 31.59 186 GLU A C 1
ATOM 1467 O O . GLU A 1 186 ? 19.861 -18.395 -23.004 1.00 31.59 186 GLU A O 1
ATOM 1472 N N . ASN A 1 187 ? 20.028 -16.176 -23.353 1.00 33.47 187 ASN A N 1
ATOM 1473 C CA . ASN A 1 187 ? 19.803 -16.186 -24.795 1.00 33.47 187 ASN A CA 1
ATOM 1474 C C . ASN A 1 187 ? 20.500 -17.368 -25.505 1.00 33.47 187 ASN A C 1
ATOM 1476 O O . ASN A 1 187 ? 21.725 -17.413 -25.589 1.00 33.47 187 ASN A O 1
ATOM 1480 N N . GLY A 1 188 ? 19.700 -18.276 -26.079 1.00 39.09 188 GLY A N 1
ATOM 1481 C CA . GLY A 1 188 ? 20.117 -19.172 -27.165 1.00 39.09 188 GLY A CA 1
ATOM 1482 C C . GLY A 1 188 ? 20.641 -20.574 -26.819 1.00 39.09 188 GLY A C 1
ATOM 1483 O O . GLY A 1 188 ? 21.129 -21.242 -27.727 1.00 39.09 188 GLY A O 1
ATOM 1484 N N . GLY A 1 189 ? 20.542 -21.068 -25.580 1.00 29.19 189 GLY A N 1
ATOM 1485 C CA . GLY A 1 189 ? 21.008 -22.420 -25.218 1.00 29.19 189 GLY A CA 1
ATOM 1486 C C . GLY A 1 189 ? 19.886 -23.419 -24.902 1.00 29.19 189 GLY A C 1
ATOM 1487 O O . GLY A 1 189 ? 19.058 -23.162 -24.036 1.00 29.19 189 GLY A O 1
ATOM 1488 N N . ILE A 1 190 ? 19.880 -24.575 -25.576 1.00 30.77 190 ILE A N 1
ATOM 1489 C CA . ILE A 1 190 ? 18.985 -25.731 -25.336 1.00 30.77 190 ILE A CA 1
ATOM 1490 C C . ILE A 1 190 ? 19.064 -26.186 -23.859 1.00 30.77 190 ILE A C 1
ATOM 1492 O O . ILE A 1 190 ? 20.170 -26.256 -23.317 1.00 30.77 190 ILE A O 1
ATOM 1496 N N . PRO A 1 191 ? 17.944 -26.559 -23.203 1.00 30.30 191 PRO A N 1
ATOM 1497 C CA . PRO A 1 191 ? 17.962 -27.004 -21.814 1.00 30.30 191 PRO A CA 1
ATOM 1498 C C . PRO A 1 191 ? 18.591 -28.397 -21.723 1.00 30.30 191 PRO A C 1
ATOM 1500 O O . PRO A 1 191 ? 18.033 -29.375 -22.223 1.00 30.30 191 PRO A O 1
ATOM 1503 N N . ILE A 1 192 ? 19.750 -28.512 -21.072 1.00 33.44 192 ILE A N 1
ATOM 1504 C CA . ILE A 1 192 ? 20.339 -29.820 -20.775 1.00 33.44 192 ILE A CA 1
ATOM 1505 C C . ILE A 1 192 ? 19.809 -30.281 -19.420 1.00 33.44 192 ILE A C 1
ATOM 1507 O O . ILE A 1 192 ? 20.152 -29.733 -18.372 1.00 33.44 192 ILE A O 1
ATOM 1511 N N . GLY A 1 193 ? 18.927 -31.278 -19.477 1.00 32.31 193 GLY A N 1
ATOM 1512 C CA . GLY A 1 193 ? 18.402 -31.990 -18.322 1.00 32.31 193 GLY A CA 1
ATOM 1513 C C . GLY A 1 193 ? 19.513 -32.583 -17.456 1.00 32.31 193 GLY A C 1
ATOM 1514 O O . GLY A 1 193 ? 20.598 -32.929 -17.926 1.00 32.31 193 GLY A O 1
ATOM 1515 N N . GLY A 1 194 ? 19.225 -32.683 -16.161 1.00 37.12 194 GLY A N 1
ATOM 1516 C CA . GLY A 1 194 ? 20.163 -33.191 -15.173 1.00 37.12 194 GLY A CA 1
ATOM 1517 C C . GLY A 1 194 ? 20.641 -34.610 -15.469 1.00 37.12 194 GLY A C 1
ATOM 1518 O O . GLY A 1 194 ? 19.889 -35.460 -15.936 1.00 37.12 194 GLY A O 1
ATOM 1519 N N . SER A 1 195 ? 21.895 -34.882 -15.117 1.00 31.38 195 SER A N 1
ATOM 1520 C CA . SER A 1 195 ? 22.387 -36.215 -14.771 1.00 31.38 195 SER A CA 1
ATOM 1521 C C . SER A 1 195 ? 23.669 -36.078 -13.956 1.00 31.38 195 SER A C 1
ATOM 1523 O O . SER A 1 195 ? 24.632 -35.434 -14.362 1.00 31.38 195 SER A O 1
ATOM 1525 N N . LYS A 1 196 ? 23.650 -36.675 -12.763 1.00 42.47 196 LYS A N 1
ATOM 1526 C CA . LYS A 1 196 ? 24.800 -36.839 -11.871 1.00 42.47 196 LYS A CA 1
ATOM 1527 C C . LYS A 1 196 ? 25.953 -37.549 -12.593 1.00 42.47 196 LYS A C 1
ATOM 1529 O O . LYS A 1 196 ? 25.712 -38.514 -13.310 1.00 42.47 196 LYS A O 1
ATOM 1534 N N . SER A 1 197 ? 27.185 -37.178 -12.240 1.00 36.31 197 SER A N 1
ATOM 1535 C CA . SER A 1 197 ? 28.321 -38.062 -11.898 1.00 36.31 197 SER A CA 1
ATOM 1536 C C . SER A 1 197 ? 29.649 -37.596 -12.500 1.00 36.31 197 SER A C 1
ATOM 1538 O O . SER A 1 197 ? 29.703 -37.077 -13.606 1.00 36.31 197 SER A O 1
ATOM 1540 N N . GLY A 1 198 ? 30.737 -37.846 -11.764 1.00 33.03 198 GLY A N 1
ATOM 1541 C CA . GLY A 1 198 ? 32.051 -38.022 -12.383 1.00 33.03 198 GLY A CA 1
ATOM 1542 C C . GLY A 1 198 ? 33.075 -36.923 -12.128 1.00 33.03 198 GLY A C 1
ATOM 1543 O O . GLY A 1 198 ? 33.443 -36.174 -13.019 1.00 33.03 198 GLY A O 1
ATOM 1544 N N . SER A 1 199 ? 33.598 -36.898 -10.903 1.00 36.84 199 SER A N 1
ATOM 1545 C CA . SER A 1 199 ? 35.039 -36.902 -10.617 1.00 36.84 199 SER A CA 1
ATOM 1546 C C . SER A 1 199 ? 35.982 -36.791 -11.834 1.00 36.84 199 SER A C 1
ATOM 1548 O O . SER A 1 199 ? 36.074 -37.729 -12.624 1.00 36.84 199 SER A O 1
ATOM 1550 N N . LYS A 1 200 ? 36.782 -35.719 -11.897 1.00 39.56 200 LYS A N 1
ATOM 1551 C CA . LYS A 1 200 ? 38.254 -35.811 -11.942 1.00 39.56 200 LYS A CA 1
ATOM 1552 C C . LYS A 1 200 ? 38.901 -34.432 -11.795 1.00 39.56 200 LYS A C 1
ATOM 1554 O O . LYS A 1 200 ? 38.766 -33.550 -12.633 1.00 39.56 200 LYS A O 1
ATOM 1559 N N . ARG A 1 201 ? 39.653 -34.306 -10.700 1.00 38.31 201 ARG A N 1
ATOM 1560 C CA . ARG A 1 201 ? 40.792 -33.394 -10.548 1.00 38.31 201 ARG A CA 1
ATOM 1561 C C . ARG A 1 201 ? 41.781 -33.665 -11.685 1.00 38.31 201 ARG A C 1
ATOM 1563 O O . ARG A 1 201 ? 42.000 -34.837 -11.990 1.00 38.31 201 ARG A O 1
ATOM 1570 N N . ASN A 1 202 ? 42.410 -32.625 -12.234 1.00 32.66 202 ASN A N 1
ATOM 1571 C CA . ASN A 1 202 ? 43.874 -32.511 -12.251 1.00 32.66 202 ASN A CA 1
ATOM 1572 C C . ASN A 1 202 ? 44.395 -31.295 -13.035 1.00 32.66 202 ASN A C 1
ATOM 1574 O O . ASN A 1 202 ? 43.904 -30.992 -14.116 1.00 32.66 202 ASN A O 1
ATOM 1578 N N . HIS A 1 203 ? 45.513 -30.770 -12.506 1.00 35.84 203 HIS A N 1
ATOM 1579 C CA . HIS A 1 203 ? 46.609 -30.053 -13.182 1.00 35.84 203 HIS A CA 1
ATOM 1580 C C . HIS A 1 203 ? 46.323 -28.617 -13.673 1.00 35.84 203 HIS A C 1
ATOM 1582 O O . HIS A 1 203 ? 45.376 -28.385 -14.401 1.00 35.84 203 HIS A O 1
ATOM 1588 N N . ARG A 1 204 ? 47.111 -27.580 -13.355 1.00 33.16 204 ARG A N 1
ATOM 1589 C CA . ARG A 1 204 ? 48.518 -27.467 -12.922 1.00 33.16 204 ARG A CA 1
ATOM 1590 C C . ARG A 1 204 ? 48.716 -26.186 -12.098 1.00 33.16 204 ARG A C 1
ATOM 1592 O O . ARG A 1 204 ? 48.353 -25.106 -12.548 1.00 33.16 204 ARG A O 1
ATOM 1599 N N . SER A 1 205 ? 49.407 -26.314 -10.975 1.00 40.12 205 SER A N 1
ATOM 1600 C CA . SER A 1 205 ? 50.267 -25.279 -10.404 1.00 40.12 205 SER A CA 1
ATOM 1601 C C . SER A 1 205 ? 51.644 -25.917 -10.278 1.00 40.12 205 SER A C 1
ATOM 1603 O O . SER A 1 205 ? 51.741 -26.945 -9.618 1.00 40.12 205 SER A O 1
ATOM 1605 N N . ASP A 1 206 ? 52.639 -25.390 -10.986 1.00 39.53 206 ASP A N 1
ATOM 1606 C CA . ASP A 1 206 ? 54.034 -25.330 -10.531 1.00 39.53 206 ASP A CA 1
ATOM 1607 C C . ASP A 1 206 ? 54.901 -24.723 -11.636 1.00 39.53 206 ASP A C 1
ATOM 1609 O O . ASP A 1 206 ? 55.229 -25.353 -12.640 1.00 39.53 206 ASP A O 1
ATOM 1613 N N . SER A 1 207 ? 55.266 -23.461 -11.436 1.00 39.59 207 SER A N 1
ATOM 1614 C CA . SER A 1 207 ? 56.412 -22.827 -12.076 1.00 39.59 207 SER A CA 1
ATOM 1615 C C . SER A 1 207 ? 57.459 -22.613 -10.989 1.00 39.59 207 SER A C 1
ATOM 1617 O O . SER A 1 207 ? 57.505 -21.569 -10.337 1.00 39.59 207 SER A O 1
ATOM 1619 N N . SER A 1 208 ? 58.255 -23.653 -10.754 1.00 43.66 208 SER A N 1
ATOM 1620 C CA . SER A 1 208 ? 59.444 -23.633 -9.912 1.00 43.66 208 SER A CA 1
ATOM 1621 C C . SER A 1 208 ? 60.604 -22.948 -10.635 1.00 43.66 208 SER A C 1
ATOM 1623 O O . SER A 1 208 ? 60.898 -23.210 -11.800 1.00 43.66 208 SER A O 1
ATOM 1625 N N . SER A 1 209 ? 61.257 -22.057 -9.902 1.00 44.31 209 SER A N 1
ATOM 1626 C CA . SER A 1 209 ? 62.499 -21.381 -10.250 1.00 44.31 209 SER A CA 1
ATOM 1627 C C . SER A 1 209 ? 63.729 -22.236 -9.894 1.00 44.31 209 SER A C 1
ATOM 1629 O O . SER A 1 209 ? 63.656 -23.059 -8.985 1.00 44.31 209 SER A O 1
ATOM 1631 N N . ARG A 1 210 ? 64.861 -21.909 -10.549 1.00 38.12 210 ARG A N 1
ATOM 1632 C CA . ARG A 1 210 ? 66.288 -22.078 -10.160 1.00 38.12 210 ARG A CA 1
ATOM 1633 C C . ARG A 1 210 ? 67.158 -23.134 -10.880 1.00 38.12 210 ARG A C 1
ATOM 1635 O O . ARG A 1 210 ? 67.063 -24.320 -10.618 1.00 38.12 210 ARG A O 1
ATOM 1642 N N . LEU A 1 211 ? 68.090 -22.570 -11.667 1.00 41.41 211 LEU A N 1
ATOM 1643 C CA . LEU A 1 211 ? 69.570 -22.631 -11.598 1.00 41.41 211 LEU A CA 1
ATOM 1644 C C . LEU A 1 211 ? 70.340 -23.956 -11.796 1.00 41.41 211 LEU A C 1
ATOM 1646 O O . LEU A 1 211 ? 70.129 -24.942 -11.101 1.00 41.41 211 LEU A O 1
ATOM 1650 N N . GLY A 1 212 ? 71.361 -23.844 -12.655 1.00 39.44 212 GLY A N 1
ATOM 1651 C CA . GLY A 1 212 ? 72.466 -24.767 -12.953 1.00 39.44 212 GLY A CA 1
ATOM 1652 C C . GLY A 1 212 ? 72.755 -24.650 -14.457 1.00 39.44 212 GLY A C 1
ATOM 1653 O O . GLY A 1 212 ? 71.865 -24.949 -15.242 1.00 39.44 212 GLY A O 1
ATOM 1654 N N . SER A 1 213 ? 73.873 -24.104 -14.938 1.00 50.03 213 SER A N 1
ATOM 1655 C CA . SER A 1 213 ? 75.272 -24.230 -14.501 1.00 50.03 213 SER A CA 1
ATOM 1656 C C . SER A 1 213 ? 76.059 -22.926 -14.615 1.00 50.03 213 SER A C 1
ATOM 1658 O O . SER A 1 213 ? 75.641 -22.052 -15.406 1.00 50.03 213 SER A O 1
#

InterPro domains:
  IPR002110 Ankyrin repeat [PF12796] (20-111)
  IPR002110 Ankyrin repeat [PS50088] (48-80)
  IPR002110 Ankyrin repeat [PS50088] (81-113)
  IPR002110 Ankyrin repeat [SM00248] (48-77)
  IPR002110 Ankyrin repeat [SM00248] (81-110)
  IPR036770 Ankyrin repeat-containing domain superfamily [G3DSA:1.25.40.20] (13-132)
  IPR036770 Ankyrin repeat-containing domain superfamily [SSF48403] (19-123)

Sequence (213 aa):
MRIFGSRPRGVPGVPAGHLLYNAAARGRAAQVATYLAQGADPNWQDEFKLSPLYIAVKNKSSNVVELLLSNGADPDIKSVQEKTPLILAVEQSDPESVRLLLAANADIYHQNHRGRSALVISLKRLRRTAQRPKHEQARQCFQLLYAHHLLEVERVNADDDPKLREAFDNFSLVVLNPENELNFVENGGIPIGGSKSGSKRNHRSDSSSRLGS

Foldseek 3Di:
DDPPLDDDPDDPPDQLQNQLLVCLLVLPLVSNLVSLVSVHDQCDADPQQAGSLLSNLLVLSLSSNLVSLVSPRDQCRATNQQDGSLLNNLVVLNLSSNVSSVVSVHDQCRAGPVNDGSLNSLVVVVVVCVVPVPRVSSVSSNLSSVVSVVVVCVVPDDDPDVVVVVVVVVVPAADQDPVRDGDDDDPDDDDDDDDDDDDDDDDDDDDDDDDDD

Secondary structure (DSSP, 8-state):
----------STT--HHHHHHHHHHTT-HHHHHHHHHTT--TT---TT---HHHHHHHTT-HHHHHHHHHTT--TTPPPTT---HHHHHHHTT-HHHHHHHHHTT--TT---TTS--HHHHHHHHHHHHTT-TT-HHHHHHHHHHHHHHHHHHTTT-S-S-HHHHHHHHTT----B-TT--B----TT-------------------------

Organism: Chrysotila carterae (NCBI:txid13221)

Radius of gyration: 25.47 Å; chains: 1; bounding box: 110×57×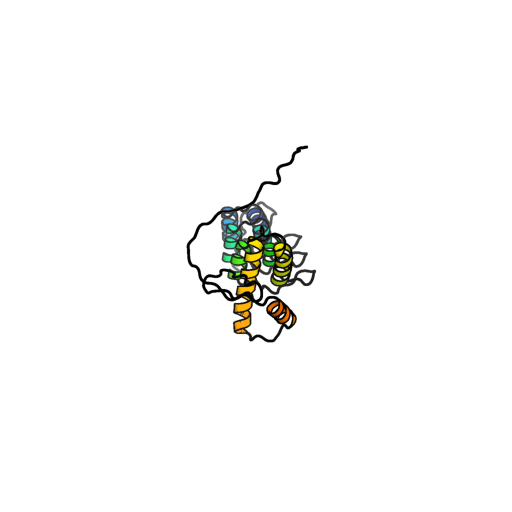52 Å

pLDDT: mean 70.18, std 23.51, range [29.19, 96.44]